Protein AF-A0A420Z8X5-F1 (afdb_monomer_lite)

Foldseek 3Di:
DPDDPVVVCVVCVVVVVVVVVVVLVVCVVPVVVSVVVVCVVVVVVCVLVVLVVDDDLLVVVQVCCLVPDAFAAQEEEADDPADDRDHDPRRYNYHHADLVCCQPDPVRLLVVLVSLLRHQKYKYFACVRVVPQDDPVNQLSNLVVVCQVVCVSQKDWDDKDWSDDPVDDPCPPDDCCRGPSTGIMTMIGRRDRDDSVSSSVRRD

Secondary structure (DSSP, 8-state):
-----GGGGGGGHHHHHHHHHHHHHHHTT-HHHHHHHHHHHHHHHHHHHGGGGS--HHHHHHHHHHHHSPTT-EEEEE-SSSPPP-PPTTTSEEEEE-GGGTTT-TTHHHHHHHHHHH-SEEEE--SHHHHHS-GGGSHHHHHHHHHHHTTTTSEEEEEEE-SS-TTS--TTS-HHIIIIIS--EEEEEE-SPPPHHHHHHHH-

Sequence (204 aa):
LYTKWFRFMSPLFPLFLFLASLFIYSLSKFKFLTSLVFTLSILPAILFFSIYFKTDIRLQASQYLSQNLSADSHLLSEAGNILNIPLTPHTFVVENFDFYNLDTNPRLPGELIEQIFESDYILIPSRRIFANQKGLAFPVSNAYYQALFSGQLGFQPVKKFSIFPEFMSDELAEETFSVFDHPVIRIYKKQKQLSIKEIEDLIL

Radius of gyration: 21.36 Å; chains: 1; bounding box: 56×37×56 Å

Structure (mmCIF, N/CA/C/O backbone):
data_AF-A0A420Z8X5-F1
#
_entry.id   AF-A0A420Z8X5-F1
#
loop_
_atom_site.group_PDB
_atom_site.id
_atom_site.type_symbol
_atom_site.label_atom_id
_atom_site.label_alt_id
_atom_site.label_comp_id
_atom_site.label_asym_id
_atom_site.label_entity_id
_atom_site.label_seq_id
_atom_site.pdbx_PDB_ins_code
_atom_site.Cartn_x
_atom_site.Cartn_y
_atom_site.Cartn_z
_atom_site.occupancy
_atom_site.B_iso_or_equiv
_atom_site.auth_seq_id
_atom_site.auth_comp_id
_atom_site.auth_asym_id
_atom_site.auth_atom_id
_atom_site.pdbx_PDB_model_num
ATOM 1 N N . LEU A 1 1 ? 6.181 18.978 -9.431 1.00 38.34 1 LEU A N 1
ATOM 2 C CA . LEU A 1 1 ? 6.479 18.617 -10.836 1.00 38.34 1 LEU A CA 1
ATOM 3 C C . LEU A 1 1 ? 5.720 17.336 -11.153 1.00 38.34 1 LEU A C 1
ATOM 5 O O . LEU A 1 1 ? 6.117 16.286 -10.674 1.00 38.34 1 LEU A O 1
ATOM 9 N N . TYR A 1 2 ? 4.597 17.425 -11.868 1.00 44.78 2 TYR A N 1
ATOM 10 C CA . TYR A 1 2 ? 3.866 16.244 -12.337 1.00 44.78 2 TYR A CA 1
ATOM 11 C C . TYR A 1 2 ? 4.600 15.687 -13.557 1.00 44.78 2 TYR A C 1
ATOM 13 O O . TYR A 1 2 ? 4.359 16.119 -14.685 1.00 44.78 2 TYR A O 1
ATOM 21 N N . THR A 1 3 ? 5.545 14.774 -13.347 1.00 52.44 3 THR A N 1
ATOM 22 C CA . THR A 1 3 ? 6.044 13.948 -14.445 1.00 52.44 3 THR A CA 1
ATOM 23 C C . THR A 1 3 ? 4.856 13.168 -14.997 1.00 52.44 3 THR A C 1
ATOM 25 O O . THR A 1 3 ? 4.152 12.468 -14.269 1.00 52.44 3 THR A O 1
ATOM 28 N N . LYS A 1 4 ? 4.557 13.354 -16.287 1.00 56.03 4 LYS A N 1
ATOM 29 C CA . LYS A 1 4 ? 3.522 12.559 -16.947 1.00 56.03 4 LYS A CA 1
ATOM 30 C C . LYS A 1 4 ? 3.935 11.090 -16.849 1.00 56.03 4 LYS A C 1
ATOM 32 O O . LYS A 1 4 ? 5.072 10.750 -17.154 1.00 56.03 4 LYS A O 1
ATOM 37 N N . TRP A 1 5 ? 2.995 10.257 -16.421 1.00 67.12 5 TRP A N 1
ATOM 38 C CA . TRP A 1 5 ? 3.119 8.806 -16.315 1.00 67.12 5 TRP A CA 1
ATOM 39 C C . TRP A 1 5 ? 3.788 8.196 -17.548 1.00 67.12 5 TRP A C 1
ATOM 41 O O . TRP A 1 5 ? 3.500 8.616 -18.673 1.00 67.12 5 TRP A O 1
ATOM 51 N N . PHE A 1 6 ? 4.594 7.151 -17.349 1.00 70.44 6 PHE A N 1
ATOM 52 C CA . PHE A 1 6 ? 5.339 6.485 -18.422 1.00 70.44 6 PHE A CA 1
ATOM 53 C C . PHE A 1 6 ? 4.445 6.043 -19.595 1.00 70.44 6 PHE A C 1
ATOM 55 O O . PHE A 1 6 ? 4.850 6.127 -20.752 1.00 70.44 6 PHE A O 1
ATOM 62 N N . ARG A 1 7 ? 3.175 5.695 -19.330 1.00 71.44 7 ARG A N 1
ATOM 63 C CA . ARG A 1 7 ? 2.177 5.382 -20.374 1.00 71.44 7 ARG A CA 1
ATOM 64 C C . ARG A 1 7 ? 2.001 6.484 -21.427 1.00 71.44 7 ARG A C 1
ATOM 66 O O . ARG A 1 7 ? 1.746 6.178 -22.589 1.00 71.44 7 ARG A O 1
ATOM 73 N N . PHE A 1 8 ? 2.182 7.754 -21.057 1.00 81.88 8 PHE A N 1
ATOM 74 C CA . PHE A 1 8 ? 2.099 8.885 -21.988 1.00 81.88 8 PHE A CA 1
ATOM 75 C C . PHE A 1 8 ? 3.345 9.029 -22.871 1.00 81.88 8 PHE A C 1
ATOM 77 O O . PHE A 1 8 ? 3.314 9.777 -23.843 1.00 81.88 8 PHE A O 1
ATOM 84 N N . MET A 1 9 ? 4.425 8.309 -22.558 1.00 84.50 9 MET A N 1
ATOM 85 C CA . MET A 1 9 ? 5.636 8.237 -23.376 1.00 84.50 9 MET A CA 1
ATOM 86 C C . MET A 1 9 ? 5.604 7.076 -24.379 1.00 84.50 9 MET A C 1
ATOM 88 O O . MET A 1 9 ? 6.535 6.949 -25.169 1.00 84.50 9 MET A O 1
ATOM 92 N N . SER A 1 10 ? 4.535 6.268 -24.408 1.00 86.12 10 SER A N 1
ATOM 93 C CA . SER A 1 10 ? 4.390 5.155 -25.360 1.00 86.12 10 SER A CA 1
ATOM 94 C C . SER A 1 10 ? 4.582 5.533 -26.840 1.00 86.12 10 SER A C 1
ATOM 96 O O . SER A 1 10 ? 5.196 4.737 -27.553 1.00 86.12 10 SER A O 1
ATOM 98 N N . PRO A 1 11 ? 4.212 6.743 -27.326 1.00 91.00 11 PRO A N 1
ATOM 99 C CA . PRO A 1 11 ? 4.511 7.136 -28.706 1.00 91.00 11 PRO A CA 1
ATOM 100 C C . PRO A 1 11 ? 6.012 7.243 -29.021 1.00 91.00 11 PRO A C 1
ATOM 102 O O . PRO A 1 11 ? 6.394 7.213 -30.187 1.00 91.00 11 PRO A O 1
ATOM 105 N N . LEU A 1 12 ? 6.873 7.365 -28.004 1.00 91.19 12 LEU A N 1
ATOM 106 C CA . LEU A 1 12 ? 8.327 7.444 -28.165 1.00 91.19 12 LEU A CA 1
ATOM 107 C C . LEU A 1 12 ? 9.000 6.064 -28.210 1.00 91.19 12 LEU A C 1
ATOM 109 O O . LEU A 1 12 ? 10.182 5.980 -28.543 1.00 91.19 12 LEU A O 1
ATOM 113 N N . PHE A 1 13 ? 8.286 4.976 -27.904 1.00 89.44 13 PHE A N 1
ATOM 114 C CA . PHE A 1 13 ? 8.876 3.633 -27.868 1.00 89.44 13 PHE A CA 1
ATOM 115 C C . PHE A 1 13 ? 9.541 3.217 -29.192 1.00 89.44 13 PHE A C 1
ATOM 117 O O . PHE A 1 13 ? 10.662 2.712 -29.127 1.00 89.44 13 PHE A O 1
ATOM 124 N N . PRO A 1 14 ? 8.964 3.477 -30.387 1.00 93.94 14 PRO A N 1
ATOM 125 C CA . PRO A 1 14 ? 9.629 3.142 -31.648 1.00 93.94 14 PRO A CA 1
ATOM 126 C C . PRO A 1 14 ? 10.986 3.838 -31.817 1.00 93.94 14 PRO A C 1
ATOM 128 O O 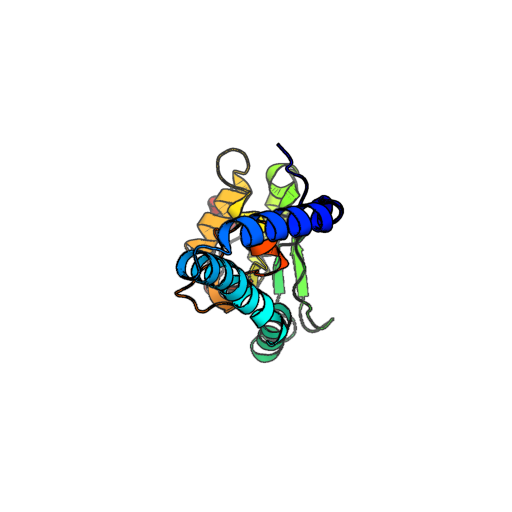. PRO A 1 14 ? 11.942 3.220 -32.282 1.00 93.94 14 PRO A O 1
ATOM 131 N N . LEU A 1 15 ? 11.096 5.102 -31.388 1.00 95.38 15 LEU A N 1
ATOM 132 C CA . LEU A 1 15 ? 12.350 5.853 -31.441 1.00 95.38 15 LEU A CA 1
ATOM 133 C C . LEU A 1 15 ? 13.405 5.232 -30.517 1.00 95.38 15 LEU A C 1
ATOM 135 O O . LEU A 1 15 ? 14.544 5.035 -30.934 1.00 95.38 15 LEU A O 1
ATOM 139 N N . PHE A 1 16 ? 13.033 4.883 -29.282 1.00 91.50 16 PHE A N 1
ATOM 140 C CA . PHE A 1 16 ? 13.961 4.246 -28.345 1.00 91.50 16 PHE A CA 1
ATOM 141 C C . PHE A 1 16 ? 14.411 2.861 -28.813 1.00 91.50 16 PHE A C 1
ATOM 143 O O . PHE A 1 16 ? 15.590 2.542 -28.684 1.00 91.50 16 PHE A O 1
ATOM 150 N N . LEU A 1 17 ? 13.520 2.067 -29.414 1.00 91.31 17 LEU A N 1
ATOM 151 C CA . LEU A 1 17 ? 13.879 0.776 -30.009 1.00 91.31 17 LEU A CA 1
ATOM 152 C C . LEU A 1 17 ? 14.870 0.945 -31.166 1.00 91.31 17 LEU A C 1
ATOM 154 O O . LEU A 1 17 ? 15.861 0.217 -31.241 1.00 91.31 17 LEU A O 1
ATOM 158 N N . PHE A 1 18 ? 14.650 1.939 -32.030 1.00 95.25 18 PHE A N 1
ATOM 159 C CA . PHE A 1 18 ? 15.580 2.260 -33.109 1.00 95.25 18 PHE A CA 1
ATOM 160 C C . PHE A 1 18 ? 16.961 2.659 -32.566 1.00 95.25 18 PHE A C 1
ATOM 162 O O . PHE A 1 18 ? 17.969 2.068 -32.954 1.00 95.25 18 PHE A O 1
ATOM 169 N N . LEU A 1 19 ? 17.025 3.591 -31.611 1.00 95.62 19 LEU A N 1
ATOM 170 C CA . LEU A 1 19 ? 18.289 4.015 -30.996 1.00 95.62 19 LEU A CA 1
ATOM 171 C C . LEU A 1 19 ? 19.000 2.869 -30.259 1.00 95.62 19 LEU A C 1
ATOM 173 O O . LEU A 1 19 ? 20.215 2.724 -30.386 1.00 95.62 19 LEU A O 1
ATOM 177 N N . ALA A 1 20 ? 18.256 2.021 -29.544 1.00 92.50 20 ALA A N 1
ATOM 178 C CA . ALA A 1 20 ? 18.801 0.835 -28.890 1.00 92.50 20 ALA A CA 1
ATOM 179 C C . ALA A 1 20 ? 19.400 -0.146 -29.910 1.00 92.50 20 ALA A C 1
ATOM 181 O O . ALA A 1 20 ? 20.491 -0.670 -29.690 1.00 92.50 20 ALA A O 1
ATOM 182 N N . SER A 1 21 ? 18.742 -0.344 -31.057 1.00 92.19 21 SER A N 1
ATOM 183 C CA . SER A 1 21 ? 19.264 -1.201 -32.126 1.00 92.19 21 SER A CA 1
ATOM 184 C C . SER A 1 21 ? 20.570 -0.662 -32.725 1.00 92.19 21 SER A C 1
ATOM 186 O O . SER A 1 21 ? 21.523 -1.423 -32.894 1.00 92.19 21 SER A O 1
ATOM 188 N N . LEU A 1 22 ? 20.667 0.656 -32.953 1.00 95.31 22 LEU A N 1
ATOM 189 C CA . LEU A 1 22 ? 21.896 1.309 -33.418 1.00 95.31 22 LEU A CA 1
ATOM 190 C C . LEU A 1 22 ? 23.030 1.190 -32.393 1.00 95.31 22 LEU A C 1
ATOM 192 O O . LEU A 1 22 ? 24.179 0.942 -32.761 1.00 95.31 22 LEU A O 1
ATOM 196 N N . PHE A 1 23 ? 22.711 1.340 -31.107 1.00 94.25 23 PHE A N 1
ATOM 197 C CA . PHE A 1 23 ? 23.672 1.178 -30.021 1.00 94.25 23 PHE A CA 1
ATOM 198 C C . PHE A 1 23 ? 24.195 -0.262 -29.928 1.00 94.25 23 PHE A C 1
ATOM 200 O O . PHE A 1 23 ? 25.402 -0.480 -29.876 1.00 94.25 23 PHE A O 1
ATOM 207 N N . ILE A 1 24 ? 23.316 -1.262 -29.986 1.00 91.81 24 ILE A N 1
ATOM 208 C CA . ILE A 1 24 ? 23.722 -2.675 -29.997 1.00 91.81 24 ILE A CA 1
ATOM 209 C C . ILE A 1 24 ? 24.573 -2.984 -31.237 1.00 91.81 24 ILE A C 1
ATOM 211 O O . ILE A 1 24 ? 25.589 -3.676 -31.135 1.00 91.81 24 ILE A O 1
ATOM 215 N N . TYR A 1 25 ? 24.206 -2.436 -32.400 1.00 93.69 25 TYR A N 1
ATOM 216 C CA . TYR A 1 25 ? 24.974 -2.591 -33.633 1.00 93.69 25 TYR A CA 1
ATOM 217 C C . TYR A 1 25 ? 26.382 -1.991 -33.525 1.00 93.69 25 TYR A C 1
ATOM 219 O O . TYR A 1 25 ? 27.347 -2.632 -33.947 1.00 93.69 25 TYR A O 1
ATOM 227 N N . SER A 1 26 ? 26.538 -0.811 -32.917 1.00 94.69 26 SER A N 1
ATOM 228 C CA . SER A 1 26 ? 27.860 -0.191 -32.735 1.00 94.69 26 SER A CA 1
ATOM 229 C C . SER A 1 26 ? 28.781 -1.029 -31.836 1.00 94.69 26 SER A C 1
ATOM 231 O O . SER A 1 26 ? 29.995 -1.064 -32.052 1.00 94.69 26 SER A O 1
ATOM 233 N N . LEU A 1 27 ? 28.203 -1.783 -30.895 1.00 94.31 27 LEU A N 1
ATOM 234 C CA . LEU A 1 27 ? 28.917 -2.703 -30.010 1.00 94.31 27 LEU A CA 1
ATOM 235 C C . LEU A 1 27 ? 29.190 -4.081 -30.622 1.00 94.31 27 LEU A C 1
ATOM 237 O O . LEU A 1 27 ? 29.933 -4.849 -30.020 1.00 94.31 27 LEU A O 1
ATOM 241 N N . SER A 1 28 ? 28.640 -4.410 -31.795 1.00 90.88 28 SER A N 1
ATOM 242 C CA . SER A 1 28 ? 28.671 -5.766 -32.386 1.00 90.88 28 SER A CA 1
ATOM 243 C C . SER A 1 28 ? 30.072 -6.369 -32.566 1.00 90.88 28 SER A C 1
ATOM 245 O O . SER A 1 28 ? 30.232 -7.591 -32.577 1.00 90.88 28 SER A O 1
ATOM 247 N N . LYS A 1 29 ? 31.107 -5.525 -32.666 1.00 93.69 29 LYS A N 1
ATOM 248 C CA . LYS A 1 29 ? 32.514 -5.954 -32.722 1.00 93.69 29 LYS A CA 1
ATOM 249 C C . LYS A 1 29 ? 33.015 -6.526 -31.388 1.00 93.69 29 LYS A C 1
ATOM 251 O O . LYS A 1 29 ? 33.942 -7.332 -31.379 1.00 93.69 29 LYS A O 1
ATOM 256 N N . PHE A 1 30 ? 32.393 -6.155 -30.272 1.00 95.75 30 PHE A N 1
ATOM 257 C CA . PHE A 1 30 ? 32.751 -6.559 -28.915 1.00 95.75 30 PHE A CA 1
ATOM 258 C C . PHE A 1 30 ? 31.745 -7.575 -28.365 1.00 95.75 30 PHE A C 1
ATOM 260 O O . PHE A 1 30 ? 30.924 -7.257 -27.508 1.00 95.75 30 PHE A O 1
ATOM 267 N N . LYS A 1 31 ? 31.841 -8.828 -28.828 1.00 92.62 31 LYS A N 1
ATOM 268 C CA . LYS A 1 31 ? 30.881 -9.909 -28.517 1.00 92.62 31 L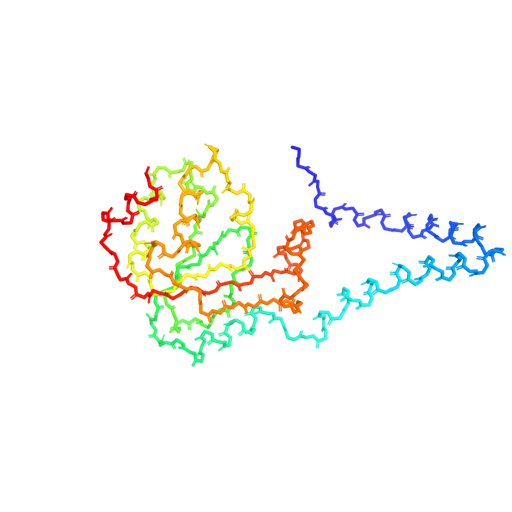YS A CA 1
ATOM 269 C C . LYS A 1 31 ? 30.524 -10.034 -27.028 1.00 92.62 31 LYS A C 1
ATOM 271 O O . LYS A 1 31 ? 29.359 -10.242 -26.704 1.00 92.62 31 LYS A O 1
ATOM 276 N N . PHE A 1 32 ? 31.503 -9.881 -26.131 1.00 95.38 32 PHE A N 1
ATOM 277 C CA . PHE A 1 32 ? 31.268 -9.920 -24.684 1.00 95.38 32 PHE A CA 1
ATOM 278 C C . PHE A 1 32 ? 30.369 -8.770 -24.207 1.00 95.38 32 PHE A C 1
ATOM 280 O O . PHE A 1 32 ? 29.377 -9.016 -23.528 1.00 95.38 32 PHE A O 1
ATOM 287 N N . LEU A 1 33 ? 30.672 -7.528 -24.603 1.00 93.81 33 LEU A N 1
ATOM 288 C CA . LEU A 1 33 ? 29.870 -6.352 -24.249 1.00 93.81 33 LEU A CA 1
ATOM 289 C C . LEU A 1 33 ? 28.465 -6.440 -24.847 1.00 93.81 33 LEU A C 1
ATOM 291 O O . LEU A 1 33 ? 27.492 -6.170 -24.151 1.00 93.81 33 LEU A O 1
ATOM 295 N N . THR A 1 34 ? 28.344 -6.878 -26.103 1.00 92.56 34 THR A N 1
ATOM 296 C CA . THR A 1 34 ? 27.042 -7.123 -26.734 1.00 92.56 34 THR A CA 1
ATOM 297 C C . THR A 1 34 ? 26.231 -8.142 -25.935 1.00 92.56 34 THR A C 1
ATOM 299 O O . THR A 1 34 ? 25.081 -7.874 -25.598 1.00 92.56 34 THR A O 1
ATOM 302 N N . SER A 1 35 ? 26.834 -9.282 -25.575 1.00 92.75 35 SER A N 1
ATOM 303 C CA . SER A 1 35 ? 26.171 -10.308 -24.765 1.00 92.75 35 SER A CA 1
ATOM 304 C C . SER A 1 35 ? 25.758 -9.775 -23.395 1.00 92.75 35 SER A C 1
ATOM 306 O O . SER A 1 35 ? 24.651 -10.063 -22.954 1.00 92.75 35 SER A O 1
ATOM 308 N N . LEU A 1 36 ? 26.611 -8.990 -22.734 1.00 94.00 36 LEU A N 1
ATOM 309 C CA . LEU A 1 36 ? 26.305 -8.390 -21.439 1.00 94.00 36 LEU A CA 1
ATOM 310 C C . LEU A 1 36 ? 25.099 -7.447 -21.535 1.00 94.00 36 LEU A C 1
ATOM 312 O O . LEU A 1 36 ? 24.176 -7.563 -20.735 1.00 94.00 36 LEU A O 1
ATOM 316 N N . VAL A 1 37 ? 25.070 -6.560 -22.535 1.00 93.00 37 VAL A N 1
ATOM 317 C CA . VAL A 1 37 ? 23.948 -5.632 -22.766 1.00 93.00 37 VAL A CA 1
ATOM 318 C C . VAL A 1 37 ? 22.652 -6.393 -23.050 1.00 93.00 37 VAL A C 1
ATOM 320 O O . VAL A 1 37 ? 21.610 -6.049 -22.489 1.00 93.00 37 VAL A O 1
ATOM 323 N N . PHE A 1 38 ? 22.704 -7.453 -23.862 1.00 90.88 38 PHE A N 1
ATOM 324 C CA . PHE A 1 38 ? 21.542 -8.311 -24.100 1.00 90.88 38 PHE A CA 1
ATOM 325 C C . PHE A 1 38 ? 21.048 -8.966 -22.814 1.00 90.88 38 PHE A C 1
ATOM 327 O O . PHE A 1 38 ? 19.859 -8.879 -22.518 1.00 90.88 38 PHE A O 1
ATOM 334 N N . THR A 1 39 ? 21.937 -9.565 -22.020 1.00 91.56 39 THR A N 1
ATOM 335 C CA . THR A 1 39 ? 21.565 -10.201 -20.751 1.00 91.56 39 THR A CA 1
ATOM 336 C C . THR A 1 39 ? 20.946 -9.196 -19.784 1.00 91.56 39 THR A C 1
ATOM 338 O O . THR A 1 39 ? 19.889 -9.468 -19.221 1.00 91.56 39 THR A O 1
ATOM 341 N N . LEU A 1 40 ? 21.549 -8.012 -19.638 1.00 91.69 40 LEU A N 1
ATOM 342 C CA . LEU A 1 40 ? 21.035 -6.947 -18.772 1.00 91.69 40 LEU A CA 1
ATOM 343 C C . LEU A 1 40 ? 19.694 -6.374 -19.251 1.00 91.69 40 LEU A C 1
ATOM 345 O O . LEU A 1 40 ? 18.967 -5.812 -18.441 1.00 91.69 40 LEU A O 1
ATOM 349 N N . SER A 1 41 ? 19.347 -6.529 -20.531 1.00 89.25 41 SER A N 1
ATOM 350 C CA . SER A 1 41 ? 18.066 -6.069 -21.085 1.00 89.25 41 SER A CA 1
ATOM 351 C C . SER A 1 41 ? 16.981 -7.150 -21.022 1.00 89.25 41 SER A C 1
ATOM 353 O O . SER A 1 41 ? 15.844 -6.878 -20.644 1.00 89.25 41 SER A O 1
ATOM 355 N N . ILE A 1 42 ? 17.326 -8.392 -21.376 1.00 90.38 42 ILE A N 1
ATOM 356 C CA . ILE A 1 42 ? 16.386 -9.517 -21.459 1.00 90.38 42 ILE A CA 1
ATOM 357 C C . ILE A 1 42 ? 16.037 -10.045 -20.068 1.00 90.38 42 ILE A C 1
ATOM 359 O O . ILE A 1 42 ? 14.876 -10.362 -19.820 1.00 90.38 42 ILE A O 1
ATOM 363 N N . LEU A 1 43 ? 17.007 -10.144 -19.153 1.00 89.19 43 LEU A N 1
ATOM 364 C CA . LEU A 1 43 ? 16.763 -10.743 -17.841 1.00 89.19 43 LEU A CA 1
ATOM 365 C C . LEU A 1 43 ? 15.701 -9.969 -17.038 1.00 89.19 43 LEU A C 1
ATOM 367 O O . LEU A 1 43 ? 14.747 -10.609 -16.590 1.00 89.19 43 LEU A O 1
ATOM 371 N N . PRO A 1 44 ? 15.768 -8.626 -16.906 1.00 84.81 44 PRO A N 1
ATOM 372 C CA . PRO A 1 44 ? 14.683 -7.876 -16.287 1.00 84.81 44 PRO A CA 1
ATOM 373 C C . PRO A 1 44 ? 13.370 -8.059 -17.044 1.00 84.81 44 PRO A C 1
ATOM 375 O O . PRO A 1 44 ? 12.355 -8.305 -16.408 1.00 84.81 44 PRO A O 1
ATOM 378 N N . ALA A 1 45 ? 13.374 -8.022 -18.383 1.00 87.25 45 ALA A N 1
ATOM 379 C CA . ALA A 1 45 ? 12.156 -8.189 -19.179 1.00 87.25 45 ALA A CA 1
ATOM 380 C C . ALA A 1 45 ? 11.442 -9.523 -18.898 1.00 87.25 45 ALA A C 1
ATOM 382 O O . ALA A 1 45 ? 10.223 -9.542 -18.745 1.00 87.25 45 ALA A O 1
ATOM 383 N N . ILE A 1 46 ? 12.189 -10.624 -18.760 1.00 89.44 46 ILE A N 1
ATOM 384 C CA . ILE A 1 46 ? 11.635 -11.927 -18.364 1.00 89.44 46 ILE A CA 1
ATOM 385 C C . ILE A 1 46 ? 11.033 -11.855 -16.954 1.00 89.44 46 ILE A C 1
ATOM 387 O O . ILE A 1 46 ? 9.934 -12.364 -16.736 1.00 89.44 46 ILE A O 1
ATOM 391 N N . LEU A 1 47 ? 11.716 -11.208 -16.003 1.00 83.75 47 LEU A N 1
ATOM 392 C CA . LEU A 1 47 ? 11.205 -11.036 -14.638 1.00 83.75 47 LEU A CA 1
ATOM 393 C C . LEU A 1 47 ? 9.910 -10.213 -14.615 1.00 83.75 47 LEU A C 1
ATOM 395 O O . LEU A 1 47 ? 8.940 -10.650 -13.997 1.00 83.75 47 LEU A O 1
ATOM 399 N N . PHE A 1 48 ? 9.856 -9.088 -15.332 1.00 81.00 48 PHE A N 1
ATOM 400 C CA . PHE A 1 48 ? 8.646 -8.271 -15.478 1.00 81.00 48 PHE A CA 1
ATOM 401 C C . PHE A 1 48 ? 7.508 -9.064 -16.128 1.00 81.00 48 PHE A C 1
ATOM 403 O O . PHE A 1 48 ? 6.374 -9.010 -15.669 1.00 81.00 48 PHE A O 1
ATOM 410 N N . PHE A 1 49 ? 7.797 -9.851 -17.165 1.00 86.38 49 PHE A N 1
ATOM 411 C CA . PHE A 1 49 ? 6.774 -10.637 -17.855 1.00 86.38 49 PHE A CA 1
ATOM 412 C C . PHE A 1 49 ? 6.265 -11.822 -17.019 1.00 86.38 49 PHE A C 1
ATOM 414 O O . PHE A 1 49 ? 5.141 -12.286 -17.211 1.00 86.38 49 PHE A O 1
ATOM 421 N N . SER A 1 50 ? 7.060 -12.298 -16.055 1.00 85.69 50 SER A N 1
ATOM 422 C CA . SER A 1 50 ? 6.712 -13.457 -15.225 1.00 85.69 50 SER A CA 1
ATOM 423 C C . SER A 1 50 ? 5.408 -13.287 -14.434 1.00 85.69 50 SER A C 1
ATOM 425 O O . SER A 1 50 ? 4.755 -14.279 -14.108 1.00 85.69 50 SER A O 1
ATOM 427 N N . ILE A 1 51 ? 5.002 -12.043 -14.156 1.00 83.81 51 ILE A N 1
ATOM 428 C CA . ILE A 1 51 ? 3.800 -11.729 -13.376 1.00 83.81 51 ILE A CA 1
ATOM 429 C C . ILE A 1 51 ? 2.522 -12.195 -14.072 1.00 83.81 51 ILE A C 1
ATOM 431 O O . ILE A 1 51 ? 1.594 -12.639 -13.404 1.00 83.81 51 ILE A O 1
ATOM 435 N N . TYR A 1 52 ? 2.498 -12.173 -15.408 1.00 86.31 52 TYR A N 1
ATOM 436 C CA . TYR A 1 52 ? 1.328 -12.554 -16.201 1.00 86.31 52 TYR A CA 1
ATOM 437 C C . TYR A 1 52 ? 1.070 -14.066 -16.205 1.00 86.31 52 TYR A C 1
ATOM 439 O O . TYR A 1 52 ? -0.003 -14.505 -16.609 1.00 86.31 52 TYR A O 1
ATOM 447 N N . PHE A 1 53 ? 2.029 -14.868 -15.732 1.00 90.19 53 PHE A N 1
ATOM 448 C CA . PHE A 1 53 ? 1.857 -16.309 -15.539 1.00 90.19 53 PHE A CA 1
ATOM 449 C C . PHE A 1 53 ? 1.344 -16.676 -14.142 1.00 90.19 53 PHE A C 1
ATOM 451 O O . PHE A 1 53 ? 1.149 -17.856 -13.851 1.00 90.19 53 PHE A O 1
ATOM 458 N N . LYS A 1 54 ? 1.144 -15.692 -13.261 1.00 89.88 54 LYS A N 1
ATOM 459 C CA . LYS A 1 54 ? 0.631 -15.891 -11.905 1.00 89.88 54 LYS A CA 1
ATOM 460 C C . LYS A 1 54 ? -0.778 -15.319 -11.793 1.00 89.88 54 LYS A C 1
ATOM 462 O O . LYS A 1 54 ? -1.142 -14.375 -12.487 1.00 89.88 54 LYS A O 1
ATOM 467 N N . THR A 1 55 ? -1.571 -15.868 -10.878 1.00 92.38 55 THR A N 1
ATOM 468 C CA . THR A 1 55 ? -2.855 -15.265 -10.510 1.00 92.38 55 THR A CA 1
ATOM 469 C C . THR A 1 55 ? -2.621 -13.883 -9.908 1.00 92.38 55 THR A C 1
ATOM 471 O O . THR A 1 55 ? -1.752 -13.718 -9.052 1.00 92.38 55 THR A O 1
ATOM 474 N N . ASP A 1 56 ? -3.423 -12.904 -10.316 1.00 92.38 56 ASP A N 1
ATOM 475 C CA . ASP A 1 56 ? -3.358 -11.543 -9.790 1.00 92.38 56 ASP A CA 1
ATOM 476 C C . ASP A 1 56 ? -3.526 -11.521 -8.259 1.00 92.38 56 ASP A C 1
ATOM 478 O O . ASP A 1 56 ? -4.431 -12.157 -7.710 1.00 92.38 56 ASP A O 1
ATOM 482 N N . ILE A 1 57 ? -2.663 -10.785 -7.555 1.00 94.00 57 ILE A N 1
ATOM 483 C CA . ILE A 1 57 ? -2.678 -10.743 -6.088 1.00 94.00 57 ILE A CA 1
ATOM 484 C C . ILE A 1 57 ? -3.965 -10.139 -5.511 1.00 94.00 57 ILE A C 1
ATOM 486 O O . ILE A 1 57 ? -4.333 -10.468 -4.388 1.00 94.00 57 ILE A O 1
ATOM 490 N N . ARG A 1 58 ? -4.682 -9.298 -6.269 1.00 93.88 58 ARG A N 1
ATOM 491 C CA . ARG A 1 58 ? -5.988 -8.742 -5.881 1.00 93.88 58 ARG A CA 1
ATOM 492 C C . ARG A 1 58 ? -7.049 -9.837 -5.849 1.00 93.88 58 ARG A C 1
ATOM 494 O O . ARG A 1 58 ? -7.867 -9.872 -4.934 1.00 93.88 58 ARG A O 1
ATOM 501 N N . LEU A 1 59 ? -6.995 -10.771 -6.801 1.00 95.00 59 LEU A N 1
ATOM 502 C CA . LEU A 1 59 ? -7.861 -11.952 -6.806 1.00 95.00 59 LEU A CA 1
ATOM 503 C C . LEU A 1 59 ? -7.492 -12.907 -5.668 1.00 95.00 59 LEU A C 1
ATOM 505 O O . LEU A 1 59 ? -8.383 -13.402 -4.985 1.00 95.00 59 LEU A O 1
ATOM 509 N N . GLN A 1 60 ? -6.197 -13.111 -5.410 1.00 95.50 60 GLN A N 1
ATOM 510 C CA . GLN A 1 60 ? -5.744 -13.910 -4.264 1.00 95.50 60 GLN A CA 1
ATOM 511 C C . GLN A 1 60 ? -6.206 -13.305 -2.928 1.00 95.50 60 GLN A C 1
ATOM 513 O O . GLN A 1 60 ? -6.678 -14.029 -2.052 1.00 95.50 60 GLN A O 1
ATOM 518 N N . ALA A 1 61 ? -6.121 -11.979 -2.778 1.00 95.81 61 ALA A N 1
ATOM 519 C CA . ALA A 1 61 ? -6.606 -11.269 -1.599 1.00 95.81 61 ALA A CA 1
ATOM 520 C C . ALA A 1 61 ? -8.126 -11.409 -1.438 1.00 95.81 61 ALA A C 1
ATOM 522 O O . ALA A 1 61 ? -8.593 -11.716 -0.345 1.00 95.81 61 ALA A O 1
ATOM 523 N N . SER A 1 62 ? -8.890 -11.261 -2.523 1.00 95.31 62 SER A N 1
ATOM 524 C CA . SER A 1 62 ? -10.343 -11.470 -2.522 1.00 95.31 62 SER A CA 1
ATOM 525 C C . SER A 1 62 ? -10.737 -12.894 -2.109 1.00 95.31 62 SER A C 1
ATOM 527 O O . SER A 1 62 ? -11.610 -13.084 -1.256 1.00 95.31 62 SER A O 1
ATOM 529 N N . GLN A 1 63 ? -10.045 -13.906 -2.641 1.00 94.94 63 GLN A N 1
ATOM 530 C CA . GLN A 1 63 ? -10.247 -15.307 -2.262 1.00 94.94 63 GLN A CA 1
ATOM 531 C C . GLN A 1 63 ? -9.920 -15.546 -0.788 1.00 94.94 63 GLN A C 1
ATOM 533 O O . GLN A 1 63 ? -10.698 -16.185 -0.085 1.00 94.94 63 GLN A O 1
ATOM 538 N N . TYR A 1 64 ? -8.801 -15.002 -0.305 1.00 95.31 64 TYR A N 1
ATOM 539 C CA . TYR A 1 64 ? -8.426 -15.096 1.101 1.00 95.31 64 TYR A CA 1
ATOM 540 C C . TYR A 1 64 ? -9.482 -14.466 2.009 1.00 95.31 64 TYR A C 1
ATOM 542 O O . TYR A 1 64 ? -9.903 -15.111 2.967 1.00 95.31 64 TYR A O 1
ATOM 550 N N . LEU A 1 65 ? -9.940 -13.252 1.693 1.00 94.50 65 LEU A N 1
ATOM 551 C CA . LEU A 1 65 ? -10.976 -12.567 2.463 1.00 94.50 65 LEU A CA 1
ATOM 552 C C . LEU A 1 65 ? -12.252 -13.417 2.513 1.00 94.50 65 LEU A C 1
ATOM 554 O O . LEU A 1 65 ? -12.722 -13.742 3.598 1.00 94.50 65 LEU A O 1
ATOM 558 N N . SER A 1 66 ? -12.723 -13.895 1.359 1.00 92.81 66 SER A N 1
ATOM 559 C CA . SER A 1 66 ? -13.924 -14.740 1.244 1.00 92.81 66 SER A CA 1
ATOM 560 C C . SER A 1 66 ? -13.837 -16.063 2.017 1.00 92.81 66 SER A C 1
ATOM 562 O O . SER A 1 66 ? -14.858 -16.603 2.424 1.00 92.81 66 SER A O 1
ATOM 564 N N . GLN A 1 67 ? -12.633 -16.612 2.203 1.00 92.81 67 GLN A N 1
ATOM 565 C CA . GLN A 1 67 ? -12.422 -17.892 2.890 1.00 92.81 67 GLN A CA 1
ATOM 566 C C . GLN A 1 67 ? -12.166 -17.754 4.396 1.00 92.81 67 GLN A C 1
ATOM 568 O O . GLN A 1 67 ? -12.374 -18.717 5.129 1.00 92.81 67 GLN A O 1
ATOM 573 N N . ASN A 1 68 ? -11.653 -16.607 4.851 1.00 93.62 68 ASN A N 1
ATOM 574 C CA . ASN A 1 68 ? -11.121 -16.455 6.212 1.00 93.62 68 ASN A CA 1
ATOM 575 C C . ASN A 1 68 ? -11.917 -15.474 7.078 1.00 93.62 68 ASN A C 1
ATOM 577 O O . ASN A 1 68 ? -11.742 -15.474 8.297 1.00 93.62 68 ASN A O 1
ATOM 581 N N . LEU A 1 69 ? -12.747 -14.622 6.475 1.00 92.44 69 LEU A N 1
ATOM 582 C CA . LEU A 1 69 ? -13.573 -13.660 7.197 1.00 92.44 69 LEU A CA 1
ATOM 583 C C . LEU A 1 69 ? -15.013 -14.160 7.296 1.00 92.44 69 LEU A C 1
ATOM 585 O O . LEU A 1 69 ? -15.488 -14.911 6.446 1.00 92.44 69 LEU A O 1
ATOM 589 N N . SER A 1 70 ? -15.706 -13.738 8.351 1.00 89.88 70 SER A N 1
ATOM 590 C CA . SER A 1 70 ? -17.140 -13.967 8.488 1.00 89.88 70 SER A CA 1
ATOM 591 C C . SER A 1 70 ? -17.914 -13.128 7.475 1.00 89.88 70 SER A C 1
ATOM 593 O O . SER A 1 70 ? -17.490 -12.026 7.118 1.00 89.88 70 SER A O 1
ATOM 595 N N . ALA A 1 71 ? -19.071 -13.639 7.052 1.00 85.88 71 ALA A N 1
ATOM 596 C CA . ALA A 1 71 ? -20.060 -12.816 6.368 1.00 85.88 71 ALA A CA 1
ATOM 597 C C . ALA A 1 71 ? -20.394 -11.588 7.233 1.00 85.88 71 ALA A C 1
ATOM 599 O O . ALA A 1 71 ? -20.364 -11.676 8.462 1.00 85.88 71 ALA A O 1
ATOM 600 N N . ASP A 1 72 ? -20.655 -10.457 6.581 1.00 88.94 72 ASP A N 1
ATOM 601 C CA . ASP A 1 72 ? -21.005 -9.172 7.201 1.00 88.94 72 ASP A CA 1
ATOM 602 C C . ASP A 1 72 ? -19.876 -8.484 7.992 1.00 88.94 72 ASP A C 1
ATOM 604 O O . ASP A 1 72 ? -20.118 -7.479 8.655 1.00 88.94 72 ASP A O 1
ATOM 608 N N . SER A 1 73 ? -18.624 -8.954 7.893 1.00 94.25 73 SER A N 1
ATOM 609 C CA . SER A 1 73 ? -17.485 -8.204 8.443 1.00 94.25 73 SER A CA 1
ATOM 610 C C . SER A 1 73 ? -17.377 -6.808 7.825 1.00 94.25 73 SER A C 1
ATOM 612 O O . SER A 1 73 ? -17.486 -6.649 6.603 1.00 94.25 73 SER A O 1
ATOM 614 N N . HIS A 1 74 ? -17.091 -5.821 8.675 1.00 96.62 74 HIS A N 1
ATOM 615 C CA . HIS A 1 74 ? -16.899 -4.431 8.269 1.00 96.62 74 HIS A CA 1
ATOM 616 C C . HIS A 1 74 ? -15.447 -4.205 7.838 1.00 96.62 74 HIS A C 1
ATOM 618 O O . HIS A 1 74 ? -14.510 -4.430 8.608 1.00 96.62 74 HIS A O 1
ATOM 624 N N . LEU A 1 75 ? -15.238 -3.774 6.596 1.00 96.88 75 LEU A N 1
ATOM 625 C CA . LEU A 1 75 ? -13.919 -3.574 6.002 1.00 96.88 75 LEU A CA 1
ATOM 626 C C . LEU A 1 75 ? -13.732 -2.096 5.667 1.00 96.88 75 LEU A C 1
ATOM 628 O O . LEU A 1 75 ? -14.406 -1.577 4.781 1.00 96.88 75 LEU A O 1
ATOM 632 N N . LEU A 1 76 ? -12.770 -1.444 6.315 1.00 97.25 76 LEU A N 1
ATOM 633 C CA . LEU A 1 76 ? -12.294 -0.125 5.910 1.00 97.25 76 LEU A CA 1
ATOM 634 C C . LEU A 1 76 ? -11.202 -0.309 4.851 1.00 97.25 76 LEU A C 1
ATOM 636 O O . LEU A 1 76 ? -10.140 -0.860 5.137 1.00 97.25 76 LEU A O 1
ATOM 640 N N . SER A 1 77 ? -11.447 0.133 3.622 1.00 96.31 77 SER A N 1
ATOM 641 C CA . SER A 1 77 ? -10.480 0.070 2.524 1.00 96.31 77 SER A CA 1
ATOM 642 C C . SER A 1 77 ? -10.074 1.463 2.081 1.00 96.31 77 SER A C 1
ATOM 644 O O . SER A 1 77 ? -10.917 2.339 1.914 1.00 96.31 77 SER A O 1
ATOM 646 N N . GLU A 1 78 ? -8.789 1.656 1.794 1.00 94.31 78 GLU A N 1
ATOM 647 C CA . GLU A 1 78 ? -8.359 2.842 1.050 1.00 94.31 78 GLU A CA 1
ATOM 648 C C . GLU A 1 78 ? -8.993 2.854 -0.348 1.00 94.31 78 GLU A C 1
ATOM 650 O O . GLU A 1 78 ? -9.092 1.806 -0.999 1.00 94.31 78 GLU A O 1
ATOM 655 N N . ALA A 1 79 ? -9.371 4.042 -0.822 1.00 87.56 79 ALA A N 1
ATOM 656 C CA . ALA A 1 79 ? -9.974 4.249 -2.134 1.00 87.56 79 ALA A CA 1
ATOM 657 C C . ALA A 1 79 ? -9.397 5.474 -2.872 1.00 87.56 79 ALA A C 1
ATOM 659 O O . ALA A 1 79 ? -8.476 6.149 -2.408 1.00 87.56 79 ALA A O 1
ATOM 660 N N . GLY A 1 80 ? -9.926 5.748 -4.070 1.00 79.88 80 GLY A N 1
ATOM 661 C CA . GLY A 1 80 ? -9.529 6.874 -4.920 1.00 79.88 80 GLY A CA 1
ATOM 662 C C . GLY A 1 80 ? -8.719 6.426 -6.137 1.00 79.88 80 GLY A C 1
ATOM 663 O O . GLY A 1 80 ? -9.182 5.617 -6.934 1.00 79.88 80 GLY A O 1
ATOM 664 N N . ASN A 1 81 ? -7.498 6.945 -6.309 1.00 81.25 81 ASN A N 1
ATOM 665 C CA . ASN A 1 81 ? -6.614 6.591 -7.437 1.00 81.25 81 ASN A CA 1
ATOM 666 C C . ASN A 1 81 ? -5.886 5.243 -7.244 1.00 81.25 81 ASN A C 1
ATOM 668 O O . ASN A 1 81 ? -4.695 5.123 -7.544 1.00 81.25 81 ASN A O 1
ATOM 672 N N . ILE A 1 82 ? -6.588 4.243 -6.715 1.00 83.44 82 ILE A N 1
ATOM 673 C CA . ILE A 1 82 ? -6.104 2.880 -6.490 1.00 83.44 82 ILE A CA 1
ATOM 674 C C . ILE A 1 82 ? -7.222 1.924 -6.909 1.00 83.44 82 ILE A C 1
ATOM 676 O O . ILE A 1 82 ? -8.401 2.252 -6.808 1.00 83.44 82 ILE A O 1
ATOM 680 N N . LEU A 1 83 ? -6.858 0.747 -7.415 1.00 85.06 83 LEU A N 1
ATOM 681 C CA . LEU A 1 83 ? -7.835 -0.291 -7.727 1.00 85.06 83 LEU A CA 1
ATOM 682 C C . LEU A 1 83 ? -8.333 -0.948 -6.437 1.00 85.06 83 LEU A C 1
ATOM 684 O O . LEU A 1 83 ? -7.536 -1.513 -5.685 1.00 85.06 83 LEU A O 1
ATOM 688 N N . ASN A 1 84 ? -9.648 -0.922 -6.230 1.00 90.06 84 ASN A N 1
ATOM 689 C CA . ASN A 1 84 ? -10.288 -1.635 -5.131 1.00 90.06 84 ASN A CA 1
ATOM 690 C C . ASN A 1 84 ? -10.075 -3.148 -5.277 1.00 90.06 84 ASN A C 1
ATOM 692 O O . ASN A 1 84 ? -10.018 -3.688 -6.387 1.00 90.06 84 ASN A O 1
ATOM 696 N N . ILE A 1 85 ? -9.992 -3.845 -4.144 1.00 91.75 85 ILE A N 1
ATOM 697 C CA . ILE A 1 85 ? -9.954 -5.308 -4.133 1.00 91.75 85 ILE A CA 1
ATOM 698 C C . ILE A 1 85 ? -11.321 -5.816 -4.627 1.00 91.75 85 ILE A C 1
ATOM 700 O O . ILE A 1 85 ? -12.348 -5.378 -4.105 1.00 91.75 85 ILE A O 1
ATOM 704 N N . PRO A 1 86 ? -11.373 -6.709 -5.633 1.00 91.12 86 PRO A N 1
ATOM 705 C CA . PRO A 1 86 ? -12.631 -7.161 -6.215 1.00 91.12 86 PRO A CA 1
ATOM 706 C C . PRO A 1 86 ? -13.321 -8.146 -5.269 1.00 91.12 86 PRO A C 1
ATOM 708 O O . PRO A 1 86 ? -13.046 -9.343 -5.305 1.00 91.12 86 PRO A O 1
ATOM 711 N N . LEU A 1 87 ? -14.190 -7.643 -4.398 1.00 88.31 87 LEU A N 1
ATOM 712 C CA . LEU A 1 87 ? -14.940 -8.441 -3.429 1.00 88.31 87 LEU A CA 1
ATOM 713 C C . LEU A 1 87 ? -16.327 -8.795 -3.967 1.00 88.31 87 LEU A C 1
ATOM 715 O O . LEU A 1 87 ? -16.940 -8.013 -4.695 1.00 88.31 87 LEU A O 1
ATOM 719 N N . THR A 1 88 ? -16.823 -9.980 -3.605 1.00 79.56 88 THR A N 1
ATOM 720 C CA . THR A 1 88 ? -18.180 -10.401 -3.961 1.00 79.56 88 THR A CA 1
ATOM 721 C C . THR A 1 88 ? -19.193 -9.473 -3.280 1.00 79.56 88 THR A C 1
ATOM 723 O O . THR A 1 88 ? -19.133 -9.307 -2.056 1.00 79.56 88 THR A O 1
ATOM 726 N N . PRO A 1 89 ? -20.128 -8.866 -4.035 1.00 69.94 89 PRO A N 1
ATOM 727 C CA . PRO A 1 89 ? -21.182 -8.047 -3.449 1.00 69.94 89 PRO A CA 1
ATOM 728 C C . PRO A 1 89 ? -21.974 -8.830 -2.396 1.00 69.94 89 PRO A C 1
ATOM 730 O O . PRO A 1 89 ? -22.228 -10.021 -2.572 1.00 69.94 89 PRO A O 1
ATOM 733 N N . HIS A 1 90 ? -22.383 -8.155 -1.320 1.00 73.31 90 HIS A N 1
ATOM 734 C CA . HIS A 1 90 ? -23.185 -8.716 -0.219 1.00 73.31 90 HIS A CA 1
ATOM 735 C C . HIS A 1 90 ? -22.487 -9.749 0.681 1.00 73.31 90 HIS A C 1
ATOM 737 O O . HIS A 1 90 ? -23.142 -10.330 1.537 1.00 73.31 90 HIS A O 1
ATOM 743 N N . THR A 1 91 ? -21.182 -9.994 0.522 1.00 84.00 91 THR A N 1
ATOM 744 C CA . THR A 1 91 ? -20.417 -10.810 1.489 1.00 84.00 91 THR A CA 1
ATOM 745 C C . THR A 1 91 ? -19.856 -9.969 2.637 1.00 84.00 91 THR A C 1
ATOM 747 O O . THR A 1 91 ? -19.767 -10.447 3.764 1.00 84.00 91 THR A O 1
ATOM 750 N N . PHE A 1 92 ? -19.491 -8.718 2.353 1.00 90.50 92 PHE A N 1
ATOM 751 C CA . PHE A 1 92 ? -18.842 -7.804 3.291 1.00 90.50 92 PHE A CA 1
ATOM 752 C C . PHE A 1 92 ? -19.465 -6.412 3.207 1.00 90.50 92 PHE A C 1
ATOM 754 O O . PHE A 1 92 ? -19.905 -5.997 2.129 1.00 90.50 92 PHE A O 1
ATOM 761 N N . VAL A 1 93 ? -19.430 -5.677 4.317 1.00 91.50 93 VAL A N 1
ATOM 762 C CA . VAL A 1 93 ? -19.709 -4.238 4.339 1.00 91.50 93 VAL A CA 1
ATOM 763 C C . VAL A 1 93 ? -18.380 -3.530 4.100 1.00 91.50 93 VAL A C 1
ATOM 765 O O . VAL A 1 93 ? -17.487 -3.597 4.939 1.00 91.50 93 VAL A O 1
ATOM 768 N N . VAL A 1 94 ? -18.202 -2.936 2.918 1.00 93.12 94 VAL A N 1
ATOM 769 C CA . VAL A 1 94 ? -16.912 -2.368 2.494 1.00 93.12 94 VAL A CA 1
ATOM 770 C C . VAL A 1 94 ? -17.019 -0.863 2.359 1.00 93.12 94 VAL A C 1
ATOM 772 O O . VAL A 1 94 ? -17.662 -0.363 1.436 1.00 93.12 94 VAL A O 1
ATOM 775 N N . GLU A 1 95 ? -16.304 -0.164 3.227 1.00 94.25 95 GLU A N 1
ATOM 776 C CA . GLU A 1 95 ? -16.235 1.288 3.254 1.00 94.25 95 GLU A CA 1
ATOM 777 C C . GLU A 1 95 ? -14.957 1.738 2.552 1.00 94.25 95 GLU A C 1
ATOM 779 O O . GLU A 1 95 ? -13.835 1.509 3.006 1.00 94.25 95 GLU A O 1
ATOM 784 N N . ASN A 1 96 ? -15.139 2.317 1.367 1.00 94.06 96 ASN A N 1
ATOM 785 C CA . ASN A 1 96 ? -14.061 2.762 0.492 1.00 94.06 96 ASN A CA 1
ATOM 786 C C . ASN A 1 96 ? -13.739 4.225 0.809 1.00 94.06 96 ASN A C 1
ATOM 788 O O . ASN A 1 96 ? -14.342 5.138 0.245 1.00 94.06 96 ASN A O 1
ATOM 792 N N . PHE A 1 97 ? -12.798 4.438 1.725 1.00 95.44 97 PHE A N 1
ATOM 793 C CA . PHE A 1 97 ? -12.518 5.743 2.311 1.00 95.44 97 PHE A CA 1
ATOM 794 C C . PHE A 1 97 ? -11.593 6.607 1.444 1.00 95.44 97 PHE A C 1
ATOM 796 O O . PHE A 1 97 ? -10.559 6.154 0.936 1.00 95.44 97 PHE A O 1
ATOM 803 N N . ASP A 1 98 ? -11.947 7.887 1.305 1.00 94.12 98 ASP A N 1
ATOM 804 C CA . ASP A 1 98 ? -11.199 8.867 0.519 1.00 94.12 98 ASP A CA 1
ATOM 805 C C . ASP A 1 98 ? -10.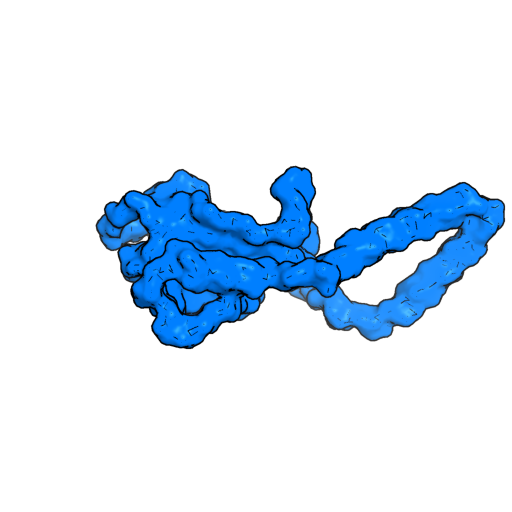070 9.523 1.328 1.00 94.12 98 ASP A C 1
ATOM 807 O O . ASP A 1 98 ? -10.204 10.612 1.888 1.00 94.12 98 ASP A O 1
ATOM 811 N N . PHE A 1 99 ? -8.901 8.886 1.325 1.00 94.12 99 PHE A N 1
ATOM 812 C CA . PHE A 1 99 ? -7.705 9.458 1.941 1.00 94.12 99 PHE A CA 1
ATOM 813 C C . PHE A 1 99 ? -7.142 10.676 1.190 1.00 94.12 99 PHE A C 1
ATOM 815 O O . PHE A 1 99 ? -6.341 11.416 1.756 1.00 94.12 99 PHE A O 1
ATOM 822 N N . TYR A 1 100 ? -7.514 10.935 -0.072 1.00 91.62 100 TYR A N 1
ATOM 823 C CA . TYR A 1 100 ? -6.939 12.061 -0.828 1.00 91.62 100 TYR A CA 1
ATOM 824 C C . TYR A 1 100 ? -7.346 13.415 -0.267 1.00 91.62 100 TYR A C 1
ATOM 826 O O . TYR A 1 100 ? -6.559 14.361 -0.327 1.00 91.62 100 TYR A O 1
ATOM 834 N N . ASN A 1 101 ? -8.559 13.492 0.269 1.00 93.69 101 ASN A N 1
ATOM 835 C CA . ASN A 1 101 ? -9.108 14.718 0.820 1.00 93.69 101 ASN A CA 1
ATOM 836 C C . ASN A 1 101 ? -9.075 14.750 2.355 1.00 93.69 101 ASN A C 1
ATOM 838 O O . ASN A 1 101 ? -9.564 15.716 2.933 1.00 93.69 101 ASN A O 1
ATOM 842 N N . LEU A 1 102 ? -8.512 13.733 3.023 1.00 95.44 102 LEU A N 1
ATOM 843 C CA . LEU A 1 102 ? -8.542 13.597 4.486 1.00 95.44 102 LEU A CA 1
ATOM 844 C C . LEU A 1 102 ? -8.007 14.842 5.209 1.00 95.44 102 LEU A C 1
ATOM 846 O O . LEU A 1 102 ? -8.653 15.359 6.113 1.00 95.44 102 LEU A O 1
ATOM 850 N N . ASP A 1 103 ? -6.860 15.356 4.770 1.00 95.69 103 ASP A N 1
ATOM 851 C CA . ASP A 1 103 ? -6.212 16.522 5.383 1.00 95.69 103 ASP A CA 1
ATOM 852 C C . ASP A 1 103 ? -6.747 17.875 4.875 1.00 95.69 103 ASP A C 1
ATOM 854 O O . ASP A 1 103 ? -6.362 18.927 5.385 1.00 95.69 103 ASP A O 1
ATOM 858 N N . THR A 1 104 ? -7.621 17.886 3.862 1.00 95.25 104 THR A N 1
ATOM 859 C CA . THR A 1 104 ? -8.164 19.123 3.265 1.00 95.25 104 THR A CA 1
ATOM 860 C C . THR A 1 104 ? -9.644 19.338 3.568 1.00 95.25 104 THR A C 1
ATOM 862 O O . THR A 1 104 ? -10.101 20.481 3.618 1.00 95.25 104 THR A O 1
ATOM 865 N N . ASN A 1 105 ? -10.405 18.264 3.777 1.00 95.94 105 ASN A N 1
ATOM 866 C CA . ASN A 1 105 ? -11.825 18.307 4.085 1.00 95.94 105 ASN A CA 1
ATOM 867 C C . ASN A 1 105 ? -12.042 18.117 5.596 1.00 95.94 105 ASN A C 1
ATOM 869 O O . ASN A 1 105 ? -11.816 17.020 6.101 1.00 95.94 105 ASN A O 1
ATOM 873 N N . PRO A 1 106 ? -12.568 19.124 6.317 1.00 95.00 106 PRO A N 1
ATOM 874 C CA . PRO A 1 106 ? -12.696 19.078 7.775 1.00 95.00 106 PRO A CA 1
ATOM 875 C C . PRO A 1 106 ? -13.683 18.024 8.301 1.00 95.00 106 PRO A C 1
ATOM 877 O O . PRO A 1 106 ? -13.708 17.779 9.502 1.00 95.00 106 PRO A O 1
ATOM 880 N N . ARG A 1 107 ? -14.509 17.410 7.442 1.00 96.69 107 ARG A N 1
ATOM 881 C CA . ARG A 1 107 ? -15.444 16.344 7.847 1.00 96.69 107 ARG A CA 1
ATOM 882 C C . ARG A 1 107 ? -14.797 14.960 7.887 1.00 96.69 107 ARG A C 1
ATOM 884 O O . ARG A 1 107 ? -15.134 14.156 8.750 1.00 96.69 107 ARG A O 1
ATOM 891 N N . LEU A 1 108 ? -13.848 14.705 6.987 1.00 96.81 108 LEU A N 1
ATOM 892 C CA . LEU A 1 108 ? -13.264 13.376 6.799 1.00 96.81 108 LEU A CA 1
ATOM 893 C C . LEU A 1 108 ? -12.497 12.840 8.015 1.00 96.81 108 LEU A C 1
ATOM 895 O O . LEU A 1 108 ? -12.571 11.637 8.236 1.00 96.81 108 LEU A O 1
ATOM 899 N N . PRO A 1 109 ? -11.809 13.657 8.836 1.00 97.75 109 PRO A N 1
ATOM 900 C CA . PRO A 1 109 ? -11.184 13.145 10.050 1.00 97.75 109 PRO A CA 1
ATOM 901 C C . PRO A 1 109 ? -12.180 12.506 11.028 1.00 97.75 109 PRO A C 1
ATOM 903 O O . PRO A 1 109 ? -11.911 11.427 11.545 1.00 97.75 109 PRO A O 1
ATOM 906 N N . GLY A 1 110 ? -13.348 13.126 11.235 1.00 97.44 110 GLY A N 1
ATOM 907 C CA . GLY A 1 110 ? -14.405 12.563 12.082 1.00 97.44 110 GLY A CA 1
ATOM 908 C C . GLY A 1 110 ? -14.983 11.277 11.496 1.00 97.44 110 GLY A C 1
ATOM 909 O O . GLY A 1 110 ? -15.073 10.271 12.193 1.00 97.44 110 GLY A O 1
ATOM 910 N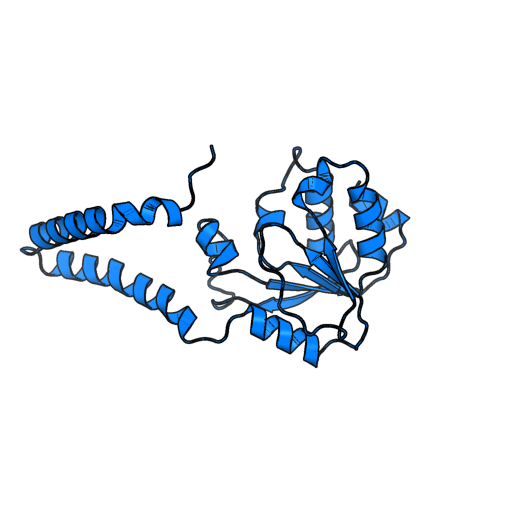 N . GLU A 1 111 ? -15.275 11.287 10.192 1.00 97.44 111 GLU A N 1
ATOM 911 C CA . GLU A 1 111 ? -15.747 10.099 9.471 1.00 97.44 111 GLU A CA 1
ATOM 912 C C . GLU A 1 111 ? -14.724 8.952 9.572 1.00 97.44 111 GLU A C 1
ATOM 914 O O . GLU A 1 111 ? -15.094 7.823 9.871 1.00 97.44 111 GLU A O 1
ATOM 919 N N . LEU A 1 112 ? -13.423 9.224 9.418 1.00 98.06 112 LEU A N 1
ATOM 920 C CA . LEU A 1 112 ? -12.372 8.211 9.546 1.00 98.06 112 LEU A CA 1
ATOM 921 C C . LEU A 1 112 ? -12.361 7.559 10.933 1.00 98.06 112 LEU A C 1
ATOM 923 O O . LEU A 1 112 ? -12.202 6.344 11.029 1.00 98.06 112 LEU A O 1
ATOM 927 N N . ILE A 1 113 ? -12.528 8.343 12.001 1.00 98.44 113 ILE A N 1
ATOM 928 C CA . ILE A 1 113 ? -12.561 7.825 13.376 1.00 98.44 113 ILE A CA 1
ATOM 929 C C . ILE A 1 113 ? -13.719 6.839 13.546 1.00 98.44 113 ILE A C 1
ATOM 931 O O . ILE A 1 113 ? -13.517 5.745 14.079 1.00 98.44 113 ILE A O 1
ATOM 935 N N . GLU A 1 114 ? -14.911 7.200 13.068 1.00 98.06 114 GLU A N 1
ATOM 936 C CA . GLU A 1 114 ? -16.092 6.330 13.102 1.00 98.06 114 GLU A CA 1
ATOM 937 C C . GLU A 1 114 ? -15.849 5.046 12.297 1.00 98.06 114 GLU A C 1
ATOM 939 O O . GLU A 1 114 ? -16.058 3.943 12.801 1.00 98.06 114 GLU A O 1
ATOM 944 N N . GLN A 1 115 ? -15.280 5.165 11.097 1.00 97.81 115 GLN A N 1
ATOM 945 C CA . GLN A 1 115 ? -14.978 4.016 10.242 1.00 97.81 115 GLN A CA 1
ATOM 946 C C . GLN A 1 115 ? -13.906 3.081 10.835 1.00 97.81 115 GLN A C 1
ATOM 948 O O . GLN A 1 115 ? -14.006 1.855 10.735 1.00 97.81 115 GLN A O 1
ATOM 953 N N . ILE A 1 116 ? -12.882 3.615 11.510 1.00 98.38 116 ILE A N 1
ATOM 954 C CA . ILE A 1 116 ? -11.903 2.802 12.257 1.00 98.38 116 ILE A CA 1
ATOM 955 C C . ILE A 1 116 ? -12.591 2.098 13.433 1.00 98.38 116 ILE A C 1
ATOM 957 O O . ILE A 1 116 ? -12.323 0.924 13.705 1.00 98.38 116 ILE A O 1
ATOM 961 N N . PHE A 1 117 ? -13.477 2.804 14.139 1.00 98.38 117 PHE A N 1
ATOM 962 C CA . PHE A 1 117 ? -14.198 2.253 15.278 1.00 98.38 117 PHE A CA 1
ATOM 963 C C . PHE A 1 117 ? -15.097 1.080 14.868 1.00 98.38 117 PHE A C 1
ATOM 965 O O . PHE A 1 117 ? -15.073 0.054 15.551 1.00 98.38 117 PHE A O 1
ATOM 972 N N . GLU A 1 118 ? -15.817 1.195 13.751 1.00 97.69 118 GLU A N 1
ATOM 973 C CA . GLU A 1 118 ? -16.757 0.184 13.248 1.00 97.69 118 GLU A CA 1
ATOM 974 C C . GLU A 1 118 ? -16.079 -0.982 12.511 1.00 97.69 118 GLU A C 1
ATOM 976 O O . GLU A 1 118 ? -16.557 -2.111 12.578 1.00 97.69 118 GLU A O 1
ATOM 981 N N . SER A 1 119 ? -14.943 -0.756 11.846 1.00 97.94 119 SER A N 1
ATOM 982 C CA . SER A 1 119 ? -14.310 -1.777 10.996 1.00 97.94 119 SER A CA 1
ATOM 983 C C . SER A 1 119 ? -13.673 -2.940 11.764 1.00 97.94 119 SER A C 1
ATOM 985 O O . SER A 1 119 ? -12.954 -2.760 12.740 1.00 97.94 119 SER A O 1
ATOM 987 N N . ASP A 1 120 ? -13.860 -4.167 11.290 1.00 98.00 120 ASP A N 1
ATOM 988 C CA . ASP A 1 120 ? -13.159 -5.357 11.788 1.00 98.00 120 ASP A CA 1
ATOM 989 C C . ASP A 1 120 ? -11.777 -5.519 11.141 1.00 98.00 120 ASP A C 1
ATOM 991 O O . ASP A 1 120 ? -10.843 -6.066 11.742 1.00 98.00 120 ASP A O 1
ATOM 995 N N . TYR A 1 121 ? -11.645 -5.047 9.899 1.00 98.19 121 TYR A N 1
ATOM 996 C CA . TYR A 1 121 ? -10.421 -5.133 9.113 1.00 98.19 121 TYR A CA 1
ATOM 997 C C . TYR A 1 121 ? -10.128 -3.825 8.391 1.00 98.19 121 TYR A C 1
ATOM 999 O O . TYR A 1 121 ? -11.034 -3.133 7.932 1.00 98.19 121 TYR A O 1
ATOM 1007 N N . ILE A 1 122 ? -8.835 -3.552 8.221 1.00 98.31 122 ILE A N 1
ATOM 1008 C CA . ILE A 1 122 ? -8.335 -2.458 7.390 1.00 98.31 122 ILE A CA 1
ATOM 1009 C C . ILE A 1 122 ? -7.582 -3.047 6.198 1.00 98.31 122 ILE A C 1
ATOM 1011 O O . ILE A 1 122 ? -6.692 -3.894 6.357 1.00 98.31 122 ILE A O 1
ATOM 1015 N N . LEU A 1 123 ? -7.940 -2.591 5.001 1.00 97.88 123 LEU A N 1
ATOM 1016 C CA . LEU A 1 123 ? -7.360 -2.999 3.729 1.00 97.88 123 LEU A CA 1
ATOM 1017 C C . LEU A 1 123 ? -6.533 -1.851 3.150 1.00 97.88 123 LEU A C 1
ATOM 1019 O O . LEU A 1 123 ? -7.050 -0.771 2.872 1.00 97.88 123 LEU A O 1
ATOM 1023 N N . ILE A 1 124 ? -5.250 -2.118 2.918 1.00 97.25 124 ILE A N 1
ATOM 1024 C CA . ILE A 1 124 ? -4.331 -1.212 2.224 1.00 97.25 124 ILE A CA 1
ATOM 1025 C C . ILE A 1 124 ? -3.988 -1.859 0.884 1.00 97.25 124 ILE A C 1
ATOM 1027 O O . ILE A 1 124 ? -3.176 -2.792 0.856 1.00 97.25 124 ILE A O 1
ATOM 1031 N N . PRO A 1 125 ? -4.598 -1.428 -0.234 1.00 95.94 125 PRO A N 1
ATOM 1032 C CA . PRO A 1 125 ? -4.418 -2.101 -1.516 1.00 95.94 125 PRO A CA 1
ATOM 1033 C C . PRO A 1 125 ? -3.040 -1.845 -2.145 1.00 95.94 125 PRO A C 1
ATOM 1035 O O . PRO A 1 125 ? -2.601 -2.620 -2.994 1.00 95.94 125 PRO A O 1
ATOM 1038 N N . SER A 1 126 ? -2.352 -0.761 -1.767 1.00 94.75 126 SER A N 1
ATOM 1039 C CA . SER A 1 126 ? -1.020 -0.429 -2.288 1.00 94.75 126 SER A CA 1
ATOM 1040 C C . SER A 1 126 ? -0.278 0.568 -1.393 1.00 94.75 126 SER A C 1
ATOM 1042 O O . SER A 1 126 ? -0.825 1.085 -0.426 1.00 94.75 126 SER A O 1
ATOM 1044 N N . ARG A 1 127 ? 0.959 0.918 -1.764 1.00 94.00 127 ARG A N 1
ATOM 1045 C CA . ARG A 1 127 ? 1.721 1.991 -1.103 1.00 94.00 127 ARG A CA 1
ATOM 1046 C C . ARG A 1 127 ? 1.287 3.418 -1.423 1.00 94.00 127 ARG A C 1
ATOM 1048 O O . ARG A 1 127 ? 1.842 4.354 -0.856 1.00 94.00 127 ARG A O 1
ATOM 1055 N N . ARG A 1 128 ? 0.342 3.606 -2.347 1.00 93.69 128 ARG A N 1
ATOM 1056 C CA . ARG A 1 128 ? 0.037 4.903 -2.966 1.00 93.69 128 ARG A CA 1
ATOM 1057 C C . ARG A 1 128 ? -0.276 6.008 -1.962 1.00 93.69 128 ARG A C 1
ATOM 1059 O O . ARG A 1 128 ? 0.217 7.116 -2.148 1.00 93.69 128 ARG A O 1
ATOM 1066 N N . ILE A 1 129 ? -1.078 5.745 -0.935 1.00 94.25 129 ILE A N 1
ATOM 1067 C CA . ILE A 1 129 ? -1.436 6.788 0.030 1.00 94.25 129 ILE A CA 1
ATOM 1068 C C . ILE A 1 129 ? -0.293 6.989 1.022 1.00 94.25 129 ILE A C 1
ATOM 1070 O O . ILE A 1 129 ? 0.361 8.031 0.996 1.00 94.25 129 ILE A O 1
ATOM 1074 N N . PHE A 1 130 ? 0.030 5.967 1.818 1.00 94.38 130 PHE A N 1
ATOM 1075 C CA . PHE A 1 130 ? 1.000 6.100 2.908 1.00 94.38 130 PHE A CA 1
ATOM 1076 C C . PHE A 1 130 ? 2.418 6.462 2.449 1.00 94.38 130 PHE A C 1
ATOM 1078 O O . PHE A 1 130 ? 3.202 6.980 3.241 1.00 94.38 130 PHE A O 1
ATOM 1085 N N . ALA A 1 131 ? 2.807 6.174 1.199 1.00 93.81 131 ALA A N 1
ATOM 1086 C CA . ALA A 1 131 ? 4.111 6.586 0.682 1.00 93.81 131 ALA A CA 1
ATOM 1087 C C . ALA A 1 131 ? 4.164 8.083 0.345 1.00 93.81 131 ALA A C 1
ATOM 1089 O O . ALA A 1 131 ? 5.229 8.680 0.501 1.00 93.81 131 ALA A O 1
ATOM 1090 N N . ASN A 1 132 ? 3.042 8.668 -0.089 1.00 92.38 132 ASN A N 1
ATOM 1091 C CA . ASN A 1 132 ? 2.965 10.039 -0.601 1.00 92.38 132 ASN A CA 1
ATOM 1092 C C . ASN A 1 132 ? 2.393 11.043 0.410 1.00 92.38 132 ASN A C 1
ATOM 1094 O O . ASN A 1 132 ? 2.741 12.220 0.351 1.00 92.38 132 ASN A O 1
ATOM 1098 N N . GLN A 1 133 ? 1.537 10.599 1.330 1.00 92.38 133 GLN A N 1
ATOM 1099 C CA . GLN A 1 133 ? 0.918 11.439 2.354 1.00 92.38 133 GLN A CA 1
ATOM 1100 C C . GLN A 1 133 ? 1.704 11.345 3.664 1.00 92.38 133 GLN A C 1
ATOM 1102 O O . GLN A 1 133 ? 1.361 10.588 4.567 1.00 92.38 133 GLN A O 1
ATOM 1107 N N . LYS A 1 134 ? 2.823 12.075 3.737 1.00 89.81 134 LYS A N 1
ATOM 1108 C CA . LYS A 1 134 ? 3.717 12.082 4.904 1.00 89.81 134 LYS A CA 1
ATOM 1109 C C . LYS A 1 134 ? 4.044 13.494 5.368 1.00 89.81 134 LYS A C 1
ATOM 1111 O O . LYS A 1 134 ? 4.107 14.430 4.570 1.00 89.81 134 LYS A O 1
ATOM 1116 N N . GLY A 1 135 ? 4.385 13.604 6.650 1.00 90.38 135 GLY A N 1
ATOM 1117 C CA . GLY A 1 135 ? 4.897 14.834 7.251 1.00 90.38 135 GLY A CA 1
ATOM 1118 C C . GLY A 1 135 ? 3.840 15.929 7.405 1.00 90.38 135 GLY A C 1
ATOM 1119 O O . GLY A 1 135 ? 2.643 15.669 7.388 1.00 90.38 135 GLY A O 1
ATOM 1120 N N . LEU A 1 136 ? 4.302 17.172 7.558 1.00 91.94 136 LEU A N 1
ATOM 1121 C CA . LEU A 1 136 ? 3.467 18.314 7.962 1.00 91.94 136 LEU A CA 1
ATOM 1122 C C . LEU A 1 136 ? 2.386 18.716 6.948 1.00 91.94 136 LEU A C 1
ATOM 1124 O O . LEU A 1 136 ? 1.471 19.446 7.306 1.00 91.94 136 LEU A O 1
ATOM 1128 N N . ALA A 1 137 ? 2.498 18.277 5.692 1.00 94.12 137 ALA A N 1
ATOM 1129 C CA . ALA A 1 137 ? 1.486 18.542 4.670 1.00 94.12 137 ALA A CA 1
ATOM 1130 C C . ALA A 1 137 ? 0.255 17.626 4.793 1.00 94.12 137 ALA A C 1
ATOM 1132 O O . ALA A 1 137 ? -0.782 17.942 4.220 1.00 94.12 137 ALA A O 1
ATOM 1133 N N . PHE A 1 138 ? 0.385 16.508 5.516 1.00 96.56 138 PHE A N 1
ATOM 1134 C CA . PHE A 1 138 ? -0.657 15.497 5.699 1.00 96.56 138 PHE A CA 1
ATOM 1135 C C . PHE A 1 138 ? -0.680 15.013 7.159 1.00 96.56 138 PHE A C 1
ATOM 1137 O O . PHE A 1 138 ? -0.374 13.847 7.414 1.00 96.56 138 PHE A O 1
ATOM 1144 N N . PRO A 1 139 ? -0.902 15.907 8.140 1.00 96.69 139 PRO A N 1
ATOM 1145 C CA . PRO A 1 139 ? -0.766 15.577 9.556 1.00 96.69 139 PRO A CA 1
ATOM 1146 C C . PRO A 1 139 ? -1.660 14.411 10.001 1.00 96.69 139 PRO A C 1
ATOM 1148 O O . PRO A 1 139 ? -1.156 13.503 10.662 1.00 96.69 139 PRO A O 1
ATOM 1151 N N . VAL A 1 140 ? -2.932 14.394 9.592 1.00 97.56 140 VAL A N 1
ATOM 1152 C CA . VAL A 1 140 ? -3.918 13.386 10.009 1.00 97.56 140 VAL A CA 1
ATOM 1153 C C . VAL A 1 140 ? -3.625 12.056 9.332 1.00 97.56 140 VAL A C 1
ATOM 1155 O O . VAL A 1 140 ? -3.512 11.028 9.998 1.00 97.56 140 VAL A O 1
ATOM 1158 N N . SER A 1 141 ? -3.415 12.063 8.011 1.00 96.94 141 SER A N 1
ATOM 1159 C CA . SER A 1 141 ? -3.053 10.848 7.274 1.00 96.94 141 SER A CA 1
ATOM 1160 C C . SER A 1 141 ? -1.740 10.242 7.787 1.00 96.94 141 SER A C 1
ATOM 1162 O O . SER A 1 141 ? -1.652 9.042 8.055 1.00 96.94 141 SER A O 1
ATOM 1164 N N . ASN A 1 142 ? -0.720 11.073 8.027 1.00 96.94 142 ASN A N 1
ATOM 1165 C CA . ASN A 1 142 ? 0.556 10.622 8.574 1.00 96.94 142 ASN A CA 1
ATOM 1166 C C . ASN A 1 142 ? 0.409 10.028 9.988 1.00 96.94 142 ASN A C 1
ATOM 1168 O O . ASN A 1 142 ? 1.017 8.991 10.257 1.00 96.94 142 ASN A O 1
ATOM 1172 N N . ALA A 1 143 ? -0.381 10.645 10.875 1.00 97.75 143 ALA A N 1
ATOM 1173 C CA . ALA A 1 143 ? -0.643 10.118 12.216 1.00 97.75 143 ALA A CA 1
ATOM 1174 C C . ALA A 1 143 ? -1.408 8.784 12.164 1.00 97.75 143 ALA A C 1
ATOM 1176 O O . ALA A 1 143 ? -0.980 7.807 12.783 1.00 97.75 143 ALA A O 1
ATOM 1177 N N . TYR A 1 144 ? -2.449 8.696 11.328 1.00 98.19 144 TYR A N 1
ATOM 1178 C CA . TYR A 1 144 ? -3.194 7.462 11.073 1.00 98.19 144 TYR A CA 1
ATOM 1179 C C . TYR A 1 144 ? -2.277 6.303 10.660 1.00 98.19 144 TYR A C 1
ATOM 1181 O O . TYR A 1 144 ? -2.306 5.241 11.283 1.00 98.19 144 TYR A O 1
ATOM 1189 N N . TYR A 1 145 ? -1.414 6.493 9.655 1.00 97.81 145 TYR A N 1
ATOM 1190 C CA . TYR A 1 145 ? -0.527 5.417 9.201 1.00 97.81 145 TYR A CA 1
ATOM 1191 C C . TYR A 1 145 ? 0.529 5.036 10.236 1.00 97.81 145 TYR A C 1
ATOM 1193 O O . TYR A 1 145 ? 0.853 3.854 10.362 1.00 97.81 145 TYR A O 1
ATOM 1201 N N . GLN A 1 146 ? 1.058 6.001 10.993 1.00 97.56 146 GLN A N 1
ATOM 1202 C CA . GLN A 1 146 ? 1.980 5.702 12.090 1.00 97.56 146 GLN A CA 1
ATOM 1203 C C . GLN A 1 146 ? 1.300 4.842 13.160 1.00 97.56 146 GLN A C 1
ATOM 1205 O O . GLN A 1 146 ? 1.861 3.815 13.545 1.00 97.56 146 GLN A O 1
ATOM 1210 N N . ALA A 1 147 ? 0.086 5.209 13.575 1.00 98.31 147 ALA A N 1
ATOM 1211 C CA . ALA A 1 147 ? -0.683 4.486 14.582 1.00 98.31 147 ALA A CA 1
ATOM 1212 C C . ALA A 1 147 ? -1.171 3.108 14.087 1.00 98.31 147 ALA A C 1
ATOM 1214 O O . ALA A 1 147 ? -1.210 2.144 14.857 1.00 98.31 147 ALA A O 1
ATOM 1215 N N . LEU A 1 148 ? -1.507 2.975 12.800 1.00 98.56 148 LEU A N 1
ATOM 1216 C CA . LEU A 1 148 ? -1.870 1.694 12.190 1.00 98.56 148 LEU A CA 1
ATOM 1217 C C . LEU A 1 148 ? -0.670 0.745 12.116 1.00 98.56 148 LEU A C 1
ATOM 1219 O O . LEU A 1 148 ? -0.765 -0.415 12.513 1.00 98.56 148 LEU A O 1
ATOM 1223 N N . PHE A 1 149 ? 0.472 1.225 11.616 1.00 97.94 149 PHE A N 1
ATOM 1224 C CA . PHE A 1 149 ? 1.661 0.392 11.412 1.00 97.94 149 PHE A CA 1
ATOM 1225 C C . PHE A 1 149 ? 2.373 0.028 12.713 1.00 97.94 149 PHE A C 1
ATOM 1227 O O . PHE A 1 149 ? 2.982 -1.038 12.780 1.00 97.94 149 PHE A O 1
ATOM 1234 N N . SER A 1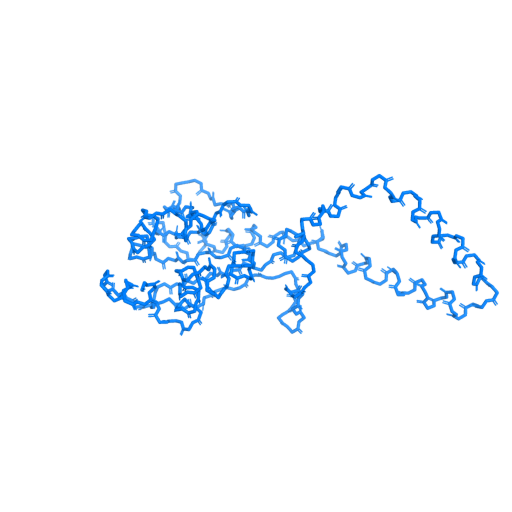 150 ? 2.276 0.868 13.745 1.00 98.12 150 SER A N 1
ATOM 1235 C CA . SER A 1 150 ? 2.741 0.540 15.097 1.00 98.12 150 SER A CA 1
ATOM 1236 C C . SER A 1 150 ? 1.798 -0.419 15.837 1.00 98.12 150 SER A C 1
ATOM 1238 O O . SER A 1 150 ? 2.179 -0.992 16.858 1.00 98.12 150 SER A O 1
ATOM 1240 N N . GLY A 1 151 ? 0.568 -0.592 15.340 1.00 98.31 151 GLY A N 1
ATOM 1241 C CA . GLY A 1 151 ? -0.495 -1.357 15.986 1.00 98.31 151 GLY A CA 1
ATOM 1242 C C . GLY A 1 151 ? -1.197 -0.623 17.132 1.00 98.31 151 GLY A C 1
ATOM 1243 O O . GLY A 1 151 ? -2.025 -1.223 17.820 1.00 98.31 151 GLY A O 1
ATOM 1244 N N . GLN A 1 152 ? -0.900 0.664 17.341 1.00 98.44 152 GLN A N 1
ATOM 1245 C CA . GLN A 1 152 ? -1.532 1.500 18.366 1.00 98.44 152 GLN A CA 1
ATOM 1246 C C . GLN A 1 152 ? -3.036 1.666 18.151 1.00 98.44 152 GLN A C 1
ATOM 1248 O O . GLN A 1 152 ? -3.752 1.725 19.142 1.00 98.44 152 GLN A O 1
ATOM 1253 N N . LEU A 1 153 ? -3.525 1.634 16.903 1.00 98.50 153 LEU A N 1
ATOM 1254 C CA . LEU A 1 153 ? -4.967 1.630 16.598 1.00 98.50 153 LEU A CA 1
ATOM 1255 C C . LEU A 1 153 ? -5.692 0.339 17.030 1.00 98.50 153 LEU A C 1
ATOM 1257 O O . LEU A 1 153 ? -6.892 0.205 16.816 1.00 98.50 153 LEU A O 1
ATOM 1261 N N . GLY A 1 154 ? -4.986 -0.641 17.602 1.00 98.38 154 GLY A N 1
ATOM 1262 C CA . GLY A 1 154 ? -5.566 -1.928 17.989 1.00 98.38 154 GLY A CA 1
ATOM 1263 C C . GLY A 1 154 ? -5.695 -2.921 16.833 1.00 98.38 154 GLY A C 1
ATOM 1264 O O . GLY A 1 154 ? -6.278 -3.990 17.010 1.00 98.38 154 GLY A O 1
ATOM 1265 N N . PHE A 1 155 ? -5.116 -2.607 15.674 1.00 98.69 155 PHE A N 1
ATOM 1266 C CA . PHE A 1 155 ? -5.064 -3.464 14.493 1.00 98.69 155 PHE A CA 1
ATOM 1267 C C . PHE A 1 155 ? -3.684 -4.109 14.340 1.00 98.69 155 PHE A C 1
ATOM 1269 O O . PHE A 1 155 ? -2.664 -3.494 14.636 1.00 98.69 155 PHE A O 1
ATOM 1276 N N . GLN A 1 156 ? -3.640 -5.352 13.863 1.00 98.44 156 GLN A N 1
ATOM 1277 C CA . GLN A 1 156 ? -2.393 -6.081 13.607 1.00 98.44 156 GLN A CA 1
ATOM 1278 C C . GLN A 1 156 ? -2.381 -6.658 12.189 1.00 98.44 156 GLN A C 1
ATOM 1280 O O . GLN A 1 156 ? -3.435 -7.090 11.710 1.00 98.44 156 GLN A O 1
ATOM 1285 N N . PRO A 1 157 ? -1.222 -6.692 11.506 1.00 97.88 157 PRO A N 1
ATOM 1286 C CA . PRO A 1 157 ? -1.126 -7.274 10.176 1.00 97.88 157 PRO A CA 1
ATOM 1287 C C . PRO A 1 157 ? -1.404 -8.780 10.244 1.00 97.88 157 PRO A C 1
ATOM 1289 O O . PRO A 1 157 ? -0.776 -9.503 11.015 1.00 97.88 157 PRO A O 1
ATOM 1292 N N . VAL A 1 158 ? -2.337 -9.262 9.423 1.00 97.38 158 VAL A N 1
ATOM 1293 C CA . VAL A 1 158 ? -2.694 -10.693 9.346 1.00 97.38 158 VAL A CA 1
ATOM 1294 C C . VAL A 1 158 ? -2.324 -11.322 8.014 1.00 97.38 158 VAL A C 1
ATOM 1296 O O . VAL A 1 158 ? -2.104 -12.532 7.935 1.00 97.38 158 VAL A O 1
ATOM 1299 N N . LYS A 1 159 ? -2.236 -10.517 6.951 1.00 96.88 159 LYS A N 1
ATOM 1300 C CA . LYS A 1 159 ? -1.850 -11.010 5.634 1.00 96.88 159 LYS A CA 1
ATOM 1301 C C . LYS A 1 159 ? -1.214 -9.916 4.790 1.00 96.88 159 LYS A C 1
ATOM 1303 O O . LYS A 1 159 ? -1.649 -8.766 4.802 1.00 96.88 159 LYS A O 1
ATOM 1308 N N . LYS A 1 160 ? -0.203 -10.311 4.021 1.00 96.00 160 LYS A N 1
ATOM 1309 C CA . LYS A 1 160 ? 0.443 -9.503 2.990 1.00 96.00 160 LYS A CA 1
ATOM 1310 C C . LYS A 1 160 ? 0.435 -10.295 1.688 1.00 96.00 160 LYS A C 1
ATOM 1312 O O . LYS A 1 160 ? 0.760 -11.482 1.697 1.00 96.00 160 LYS A O 1
ATOM 1317 N N . PHE A 1 161 ? 0.065 -9.648 0.590 1.00 95.31 161 PHE A N 1
ATOM 1318 C CA . PHE A 1 161 ? 0.202 -10.202 -0.752 1.00 95.31 161 PHE A CA 1
ATOM 1319 C C . PHE A 1 161 ? 1.167 -9.340 -1.552 1.00 95.31 161 PHE A C 1
ATOM 1321 O O . PHE A 1 161 ? 1.022 -8.120 -1.607 1.00 95.31 161 PHE A O 1
ATOM 1328 N N . SER A 1 162 ? 2.144 -9.989 -2.171 1.00 93.69 162 SER A N 1
ATOM 1329 C CA . SER A 1 162 ? 3.127 -9.372 -3.054 1.00 93.69 162 SER A CA 1
ATOM 1330 C C . SER A 1 162 ? 3.427 -10.311 -4.215 1.00 93.69 162 SER A C 1
ATOM 1332 O O . SER A 1 162 ? 3.298 -11.531 -4.103 1.00 93.69 162 SER A O 1
ATOM 1334 N N . ILE A 1 163 ? 3.826 -9.736 -5.347 1.00 88.75 163 ILE A N 1
ATOM 1335 C CA . ILE A 1 163 ? 4.195 -10.500 -6.545 1.00 88.75 163 ILE A CA 1
ATOM 1336 C C . ILE A 1 163 ? 5.540 -11.211 -6.351 1.00 88.75 163 ILE A C 1
ATOM 1338 O O . ILE A 1 163 ? 5.718 -12.365 -6.771 1.00 88.75 163 ILE A O 1
ATOM 1342 N N . PHE A 1 164 ? 6.479 -10.516 -5.709 1.00 83.88 164 PHE A N 1
ATOM 1343 C CA . PHE A 1 164 ? 7.789 -11.043 -5.362 1.00 83.88 164 PHE A CA 1
ATOM 1344 C C . PHE A 1 164 ? 7.835 -11.606 -3.937 1.00 83.88 164 PHE A C 1
ATOM 1346 O O . PHE A 1 164 ? 7.032 -11.207 -3.084 1.00 83.88 164 PHE A O 1
ATOM 1353 N N . PRO A 1 165 ? 8.774 -12.537 -3.670 1.00 79.75 165 PRO A N 1
ATOM 1354 C CA . PRO A 1 165 ? 9.068 -13.001 -2.320 1.00 79.75 165 PRO A CA 1
ATOM 1355 C C . PRO A 1 165 ? 9.442 -11.848 -1.383 1.00 79.75 165 PRO A C 1
ATOM 1357 O O . PRO A 1 165 ? 10.016 -10.852 -1.813 1.00 79.75 165 PRO A O 1
ATOM 1360 N N . GLU A 1 166 ? 9.198 -12.016 -0.084 1.00 76.00 166 GLU A N 1
ATOM 1361 C CA . GLU A 1 166 ? 9.372 -10.948 0.914 1.00 76.00 166 GLU A CA 1
ATOM 1362 C C . GLU A 1 166 ? 10.788 -10.351 0.979 1.00 76.00 166 GLU A C 1
ATOM 1364 O O . GLU A 1 166 ? 10.936 -9.167 1.275 1.00 76.00 166 GLU A O 1
ATOM 1369 N N . PHE A 1 167 ? 11.825 -11.136 0.666 1.00 77.38 167 PHE A N 1
ATOM 1370 C CA . PHE A 1 167 ? 13.219 -10.674 0.653 1.00 77.38 167 PHE A CA 1
ATOM 1371 C C . PHE A 1 167 ? 13.571 -9.796 -0.562 1.00 77.38 167 PHE A C 1
ATOM 1373 O O . PHE A 1 167 ? 14.653 -9.215 -0.605 1.00 77.38 167 PHE A O 1
ATOM 1380 N N . MET A 1 168 ? 12.680 -9.698 -1.551 1.00 80.69 168 MET A N 1
ATOM 1381 C CA . MET A 1 168 ? 12.846 -8.901 -2.764 1.00 80.69 168 MET A CA 1
ATOM 1382 C C . MET A 1 168 ? 11.698 -7.892 -2.857 1.00 80.69 168 MET A C 1
ATOM 1384 O O . MET A 1 168 ? 10.781 -8.042 -3.658 1.00 80.69 168 MET A O 1
ATOM 1388 N N . SER A 1 169 ? 11.737 -6.874 -1.991 1.00 84.12 169 SER A N 1
ATOM 1389 C CA . SER A 1 169 ? 10.767 -5.778 -2.041 1.00 84.12 169 SER A CA 1
ATOM 1390 C C . SER A 1 169 ? 11.123 -4.799 -3.152 1.00 84.12 169 SER A C 1
ATOM 1392 O O . SER A 1 169 ? 12.204 -4.212 -3.165 1.00 84.12 169 SER A O 1
ATOM 1394 N N . ASP A 1 170 ? 10.180 -4.596 -4.056 1.00 87.19 170 ASP A N 1
ATOM 1395 C CA . ASP A 1 170 ? 10.228 -3.619 -5.134 1.00 87.19 170 ASP A CA 1
ATOM 1396 C C . ASP A 1 170 ? 9.360 -2.390 -4.839 1.00 87.19 170 ASP A C 1
ATOM 1398 O O . ASP A 1 170 ? 9.209 -1.511 -5.684 1.00 87.19 170 ASP A O 1
ATOM 1402 N N . GLU A 1 171 ? 8.842 -2.265 -3.614 1.00 89.50 171 GLU A N 1
ATOM 1403 C CA . GLU A 1 171 ? 7.970 -1.152 -3.256 1.00 89.50 171 GLU A CA 1
ATOM 1404 C C . GLU A 1 171 ? 8.673 0.199 -3.398 1.00 89.50 171 GLU A C 1
ATOM 1406 O O . GLU A 1 171 ? 7.990 1.187 -3.598 1.00 89.50 171 GLU A O 1
ATOM 1411 N N . LEU A 1 172 ? 10.007 0.285 -3.321 1.00 89.75 172 LEU A N 1
ATOM 1412 C CA . LEU A 1 172 ? 10.755 1.538 -3.524 1.00 89.75 172 LEU A CA 1
ATOM 1413 C C . LEU A 1 172 ? 10.907 1.959 -4.996 1.00 89.75 172 LEU A C 1
ATOM 1415 O O . LEU A 1 172 ? 11.480 3.016 -5.260 1.00 89.75 172 LEU A O 1
ATOM 1419 N N . ALA A 1 173 ? 10.434 1.148 -5.940 1.00 88.62 173 ALA A N 1
ATOM 1420 C CA . ALA A 1 173 ? 10.474 1.465 -7.358 1.00 88.62 173 ALA A CA 1
ATOM 1421 C C . ALA A 1 173 ? 9.556 2.648 -7.723 1.00 88.62 173 ALA A C 1
ATOM 1423 O O . ALA A 1 173 ? 8.826 3.195 -6.892 1.00 88.62 173 ALA A O 1
ATOM 1424 N N . GLU A 1 174 ? 9.605 3.046 -8.998 1.00 88.81 174 GLU A N 1
ATOM 1425 C CA . GLU A 1 174 ? 8.745 4.096 -9.546 1.00 88.81 174 GLU A CA 1
ATOM 1426 C C . GLU A 1 174 ? 7.261 3.799 -9.270 1.00 88.81 174 GLU A C 1
ATOM 1428 O O . GLU A 1 174 ? 6.838 2.649 -9.132 1.00 88.81 174 GLU A O 1
ATOM 1433 N N . GLU A 1 175 ? 6.469 4.854 -9.119 1.00 87.69 175 GLU A N 1
ATOM 1434 C CA . GLU A 1 175 ? 5.106 4.766 -8.617 1.00 87.69 175 GLU A CA 1
ATOM 1435 C C . GLU A 1 175 ? 4.161 3.973 -9.524 1.00 87.69 175 GLU A C 1
ATOM 1437 O O . GLU A 1 175 ? 3.387 3.161 -9.021 1.00 87.69 175 GLU A O 1
ATOM 1442 N N . THR A 1 176 ? 4.226 4.155 -10.845 1.00 85.44 176 THR A N 1
ATOM 1443 C CA . THR A 1 176 ? 3.376 3.397 -11.779 1.00 85.44 176 THR A CA 1
ATOM 1444 C C . THR A 1 176 ? 3.593 1.900 -11.592 1.00 85.44 176 THR A C 1
ATOM 1446 O O . THR A 1 176 ? 2.641 1.125 -11.497 1.00 85.44 176 THR A O 1
ATOM 1449 N N . PHE A 1 177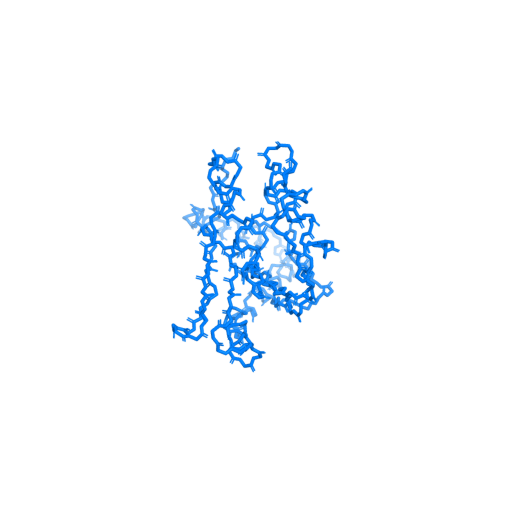 ? 4.859 1.519 -11.458 1.00 87.06 177 PHE A N 1
ATOM 1450 C CA . PHE A 1 177 ? 5.249 0.141 -11.253 1.00 87.06 177 PHE A CA 1
ATOM 1451 C C . PHE A 1 177 ? 4.806 -0.383 -9.878 1.00 87.06 177 PHE A C 1
ATOM 1453 O O . PHE A 1 177 ? 4.067 -1.357 -9.804 1.00 87.06 177 PHE A O 1
ATOM 1460 N N . SER A 1 178 ? 5.184 0.286 -8.788 1.00 89.62 178 SER A N 1
ATOM 1461 C CA . SER A 1 178 ? 4.948 -0.198 -7.415 1.00 89.62 178 SER A CA 1
ATOM 1462 C C . SER A 1 178 ? 3.496 -0.078 -6.919 1.00 89.62 178 SER A C 1
ATOM 1464 O O . SER A 1 178 ? 3.143 -0.657 -5.891 1.00 89.62 178 SER A O 1
ATOM 1466 N N . VAL A 1 179 ? 2.639 0.681 -7.611 1.00 90.81 179 VAL A N 1
ATOM 1467 C CA . VAL A 1 179 ? 1.222 0.858 -7.239 1.00 90.81 179 VAL A CA 1
ATOM 1468 C C . VAL A 1 179 ? 0.274 0.050 -8.123 1.00 90.81 179 VAL A C 1
ATOM 1470 O O . VAL A 1 179 ? -0.709 -0.480 -7.608 1.00 90.81 179 VAL A O 1
ATOM 1473 N N . PHE A 1 180 ? 0.522 -0.048 -9.432 1.00 87.12 180 PHE A N 1
ATOM 1474 C CA . PHE A 1 180 ? -0.456 -0.626 -10.368 1.00 87.12 180 PHE A CA 1
ATOM 1475 C C . PHE A 1 180 ? -0.057 -2.014 -10.845 1.00 87.12 180 PHE A C 1
ATOM 1477 O O . PHE A 1 180 ? -0.875 -2.941 -10.767 1.00 87.12 180 PHE A O 1
ATOM 1484 N N . ASP A 1 181 ? 1.190 -2.149 -11.293 1.00 86.56 181 ASP A N 1
ATOM 1485 C CA . ASP A 1 181 ? 1.706 -3.399 -11.844 1.00 86.56 181 ASP A CA 1
ATOM 1486 C C . ASP A 1 181 ? 2.106 -4.355 -10.715 1.00 86.56 181 ASP A C 1
ATOM 1488 O O . ASP A 1 181 ? 1.765 -5.534 -10.750 1.00 86.56 181 ASP A O 1
ATOM 1492 N N . HIS A 1 182 ? 2.789 -3.830 -9.694 1.00 90.75 182 HIS A N 1
ATOM 1493 C CA . HIS A 1 182 ? 3.340 -4.558 -8.552 1.00 90.75 182 HIS A CA 1
ATOM 1494 C C . HIS A 1 182 ? 2.848 -4.005 -7.201 1.00 90.75 182 HIS A C 1
ATOM 1496 O O . HIS A 1 182 ? 3.658 -3.649 -6.343 1.00 90.75 182 HIS A O 1
ATOM 1502 N N . PRO A 1 183 ? 1.521 -3.921 -6.968 1.00 93.12 183 PRO A N 1
ATOM 1503 C CA . PRO A 1 183 ? 1.019 -3.505 -5.671 1.00 93.12 183 PRO A CA 1
ATOM 1504 C C . PRO A 1 183 ? 1.426 -4.491 -4.578 1.00 93.12 183 PRO A C 1
ATOM 1506 O O . PRO A 1 183 ? 1.674 -5.675 -4.812 1.00 93.12 183 PRO A O 1
ATOM 1509 N N . VAL A 1 184 ? 1.410 -3.998 -3.346 1.00 95.19 184 VAL A N 1
ATOM 1510 C CA . VAL A 1 184 ? 1.516 -4.827 -2.150 1.00 95.19 184 VAL A CA 1
ATOM 1511 C C . VAL A 1 184 ? 0.288 -4.579 -1.296 1.00 95.19 184 VAL A C 1
ATOM 1513 O O . VAL A 1 184 ? 0.133 -3.504 -0.709 1.00 95.19 184 VAL A O 1
ATOM 1516 N N . ILE A 1 185 ? -0.565 -5.597 -1.223 1.00 96.62 185 ILE A N 1
ATOM 1517 C CA . ILE A 1 185 ? -1.808 -5.551 -0.460 1.00 96.62 185 ILE A CA 1
ATOM 1518 C C . ILE A 1 185 ? -1.507 -5.964 0.974 1.00 96.62 185 ILE A C 1
ATOM 1520 O O . ILE A 1 185 ? -0.889 -7.007 1.208 1.00 96.62 185 ILE A O 1
ATOM 1524 N N . ARG A 1 186 ? -1.961 -5.167 1.939 1.00 97.19 186 ARG A N 1
ATOM 1525 C CA . ARG A 1 186 ? -1.843 -5.459 3.370 1.00 97.19 186 ARG A CA 1
ATOM 1526 C C . ARG A 1 186 ? -3.230 -5.520 3.985 1.00 97.19 186 ARG A C 1
ATOM 1528 O O . ARG A 1 186 ? -4.068 -4.662 3.721 1.00 97.19 186 ARG A O 1
ATOM 1535 N N . ILE A 1 187 ? -3.441 -6.533 4.811 1.00 98.06 187 ILE A N 1
ATOM 1536 C CA . ILE A 1 187 ? -4.683 -6.755 5.539 1.00 98.06 187 ILE A CA 1
ATOM 1537 C C . ILE A 1 187 ? -4.353 -6.713 7.021 1.00 98.06 187 ILE A C 1
ATOM 1539 O O . ILE A 1 187 ? -3.497 -7.469 7.497 1.00 98.06 187 ILE A O 1
ATOM 1543 N N . TYR A 1 188 ? -5.055 -5.847 7.735 1.00 98.56 188 TYR A N 1
ATOM 1544 C CA . TYR A 1 188 ? -4.976 -5.716 9.178 1.00 98.56 188 TYR A CA 1
ATOM 1545 C C . TYR A 1 188 ? -6.287 -6.171 9.800 1.00 98.56 188 TYR A C 1
ATOM 1547 O O . TYR A 1 188 ? -7.353 -5.903 9.255 1.00 98.56 188 TYR A O 1
ATOM 1555 N N . LYS A 1 189 ? -6.205 -6.845 10.946 1.00 98.31 189 LYS A N 1
ATOM 1556 C CA . LYS A 1 189 ? -7.363 -7.286 11.727 1.00 98.31 189 LYS A CA 1
ATOM 1557 C C . LYS A 1 189 ? -7.388 -6.567 13.064 1.00 98.31 189 LYS A C 1
ATOM 1559 O O . LYS A 1 189 ? -6.343 -6.469 13.715 1.00 98.31 189 LYS A O 1
ATOM 1564 N N . LYS A 1 190 ? -8.569 -6.128 13.492 1.00 98.44 190 LYS A N 1
ATOM 1565 C CA . LYS A 1 190 ? -8.788 -5.588 14.831 1.00 98.44 190 LYS A CA 1
ATOM 1566 C C . LYS A 1 190 ? -8.547 -6.676 15.883 1.00 98.44 190 LYS A C 1
ATOM 1568 O O . LYS A 1 190 ? -9.139 -7.752 15.840 1.00 98.44 190 LYS A O 1
ATOM 1573 N N . GLN A 1 191 ? -7.649 -6.391 16.818 1.00 98.06 191 GLN A N 1
ATOM 1574 C CA . GLN A 1 191 ? -7.312 -7.239 17.968 1.00 98.06 191 GLN A CA 1
ATOM 1575 C C . GLN A 1 191 ? -7.758 -6.606 19.286 1.00 98.06 191 GLN A C 1
ATOM 1577 O O . GLN A 1 191 ? -8.079 -7.307 20.242 1.00 98.06 191 GLN A O 1
ATOM 1582 N N . LYS A 1 192 ? -7.774 -5.272 19.340 1.00 98.00 192 LYS A N 1
ATOM 1583 C CA . LYS A 1 192 ? -8.212 -4.495 20.494 1.00 98.00 192 LYS A CA 1
ATOM 1584 C C . LYS A 1 192 ? -9.183 -3.423 20.017 1.00 98.00 192 LYS A C 1
ATOM 1586 O O . LYS A 1 192 ? -8.826 -2.613 19.170 1.00 98.00 192 LYS A O 1
ATOM 1591 N N . GLN A 1 193 ? -10.386 -3.410 20.582 1.00 97.88 193 GLN A N 1
ATOM 1592 C CA . GLN A 1 193 ? -11.323 -2.310 20.382 1.00 97.88 193 GLN A CA 1
ATOM 1593 C C . GLN A 1 193 ? -10.866 -1.111 21.217 1.00 97.88 193 GLN A C 1
ATOM 1595 O O . GLN A 1 193 ? -10.697 -1.230 22.432 1.00 97.88 193 GLN A O 1
ATOM 1600 N N . LEU A 1 194 ? -10.666 0.024 20.555 1.00 98.31 194 LEU A N 1
ATOM 1601 C CA . LEU A 1 194 ? -10.467 1.319 21.196 1.00 98.31 194 LEU A CA 1
ATOM 1602 C C . LEU A 1 194 ? -11.794 2.078 21.254 1.00 98.31 194 LEU A C 1
ATOM 1604 O O . LEU A 1 194 ? -12.706 1.829 20.460 1.00 98.31 194 LEU A O 1
ATOM 1608 N N . SER A 1 195 ? -11.897 3.008 22.194 1.00 98.38 195 SER A N 1
ATOM 1609 C CA . SER A 1 195 ? -12.943 4.026 22.195 1.00 98.38 195 SER A CA 1
ATOM 1610 C C . SER A 1 195 ? -12.706 5.052 21.083 1.00 98.38 195 SER A C 1
ATOM 1612 O O . SER A 1 195 ? -11.572 5.278 20.664 1.00 98.38 195 SER A O 1
ATOM 1614 N N . ILE A 1 196 ? -13.775 5.721 20.641 1.00 98.25 196 ILE A N 1
ATOM 1615 C CA . ILE A 1 196 ? -13.698 6.840 19.683 1.00 98.25 196 ILE A CA 1
ATOM 1616 C C . ILE A 1 196 ? -12.673 7.883 20.148 1.00 98.25 196 ILE A C 1
ATOM 1618 O O . ILE A 1 196 ? -11.886 8.367 19.343 1.00 98.25 196 ILE A O 1
ATOM 1622 N N . LYS A 1 197 ? -12.630 8.169 21.457 1.00 98.31 197 LYS A N 1
ATOM 1623 C CA . LYS A 1 197 ? -11.709 9.159 22.017 1.00 98.31 197 LYS A CA 1
ATOM 1624 C C . LYS A 1 197 ? -10.242 8.731 21.926 1.00 98.31 197 LYS A C 1
ATOM 1626 O O . LYS A 1 197 ? -9.401 9.532 21.549 1.00 98.31 197 LYS A O 1
ATOM 1631 N N . GLU A 1 198 ? -9.942 7.464 22.212 1.00 98.50 198 GLU A N 1
ATOM 1632 C CA . GLU A 1 198 ? -8.583 6.927 22.046 1.00 98.50 198 GLU A CA 1
ATOM 1633 C C . GLU A 1 198 ? -8.129 6.942 20.579 1.00 98.50 198 GLU A C 1
ATOM 1635 O O . GLU A 1 198 ? -6.952 7.160 20.316 1.00 98.50 198 GLU A O 1
ATOM 1640 N N . ILE A 1 199 ? -9.038 6.705 19.625 1.00 98.56 199 ILE A N 1
ATOM 1641 C CA . ILE A 1 199 ? -8.723 6.785 18.190 1.00 98.56 199 ILE A CA 1
ATOM 1642 C C . ILE A 1 199 ? -8.459 8.240 17.790 1.00 98.56 199 ILE A C 1
ATOM 1644 O O . ILE A 1 199 ? -7.471 8.504 17.111 1.00 98.56 199 ILE A O 1
ATOM 1648 N N . GLU A 1 200 ? -9.311 9.171 18.230 1.00 98.25 200 GLU A N 1
ATOM 1649 C CA . GLU A 1 200 ? -9.150 10.611 18.003 1.00 98.25 200 GLU A CA 1
ATOM 1650 C C . GLU A 1 200 ? -7.777 11.096 18.487 1.00 98.25 200 GLU A C 1
ATOM 1652 O O . GLU A 1 200 ? -7.023 11.655 17.699 1.00 98.25 200 GLU A O 1
ATOM 1657 N N . ASP A 1 201 ? -7.416 10.786 19.737 1.00 98.19 201 ASP A N 1
ATOM 1658 C CA . ASP A 1 201 ? -6.154 11.209 20.362 1.00 98.19 201 ASP A CA 1
ATOM 1659 C C . ASP A 1 201 ? -4.901 10.615 19.679 1.00 98.19 201 ASP A C 1
ATOM 1661 O O . ASP A 1 201 ? -3.784 11.086 19.900 1.00 98.19 201 ASP A O 1
ATOM 1665 N N . LEU A 1 202 ? -5.056 9.552 18.879 1.00 97.81 202 LEU A N 1
ATOM 1666 C CA . LEU A 1 202 ? -3.961 8.950 18.113 1.00 97.81 202 LEU A CA 1
ATOM 1667 C C . LEU A 1 202 ? -3.754 9.601 16.744 1.00 97.81 202 LEU A C 1
ATOM 1669 O O . LEU A 1 202 ? -2.644 9.511 16.213 1.00 97.81 202 LEU A O 1
ATOM 1673 N N . ILE A 1 203 ? -4.798 10.183 16.144 1.00 96.31 203 ILE A N 1
ATOM 1674 C CA . ILE A 1 203 ? -4.751 10.637 14.745 1.00 96.31 203 ILE A CA 1
ATOM 1675 C C . ILE A 1 203 ? -4.959 12.146 14.555 1.00 96.31 203 ILE A C 1
ATOM 1677 O O . ILE A 1 203 ? -4.657 12.631 13.463 1.00 96.31 203 ILE A O 1
ATOM 1681 N N . LEU A 1 204 ? -5.428 12.876 15.577 1.00 95.31 204 LEU A N 1
ATOM 1682 C CA . LEU A 1 204 ? -5.600 14.340 15.592 1.00 95.31 204 LEU A CA 1
ATOM 1683 C C . LEU A 1 204 ? -4.713 15.002 16.651 1.00 95.31 204 LEU A C 1
ATOM 1685 O O . LEU A 1 204 ? -4.149 16.074 16.328 1.00 95.31 204 LEU A O 1
#

pLDDT: mean 91.58, std 8.66, range [38.34, 98.69]